Protein AF-A0AAN6ZQD9-F1 (afdb_monomer_lite)

InterPro domains:
  IPR002575 Aminoglycoside phosphotransferase [PF01636] (130-207)
  IPR011009 Protein kinase-like domain superfamily [SSF56112] (113-208)

Secondary structure (DSSP, 8-state):
--TT---GGGS-TT-TTTT-GGG------TTS----TTS--SSTT-STTTEEEPPPTT--EEEEETTEEEEE-TTS---SS------HHHHHHHHHHHHHHHHHH-SSSPPPPP----HHHHHHHHHHHHHHHHTPPPSS---S-EESS--TTTTTSSSS-HHHHHHHS-S----S--EEE-S---GGGEEEETTEEEEE--GGG-EEE-HHHHHHHIIIIIS--HHHHGGGT--HHHHHHHTTTTTTTTT-----

Organism: NCBI:txid1934379

pLDDT: mean 76.34, std 12.7, range [41.97, 95.69]

Foldseek 3Di:
DPLQQQDLVPDDPPDPCNPPLVSPRHDADPPFDDDPLWDDPPCVPDDPVQFSDDDDQLFFTWGDRRPDIDTHCVPPPPDDDDRPNPPCLVVVVVLVVVLVVCPVPPDPDDGDDDSDDDPPLVLVQLLVVQLVQQVAADPPPDQFKAAPDHDPCPCPPPPDDVVLCCLRPPPPRGDPRWGWGLLQSDPNQFTDDPSHRPDGDDSPRIITGGLVSSLVCCLPPNADDPVNCVVVPDDPVVVCVRCVNSCSSVVDRDDD

Sequence (256 aa):
MNPYVANPDNIPATDRYADVPFYGRYFPRKDDFRVDPQHASVVAPCNGSVRIYPADEGGRDVFALGSVIVKSSHLHSPGNGQHTEIDYPYADANELRAVDIAKGVLKDVRVPEMFFAGKEAFKQQAREILRQLHAVKPTDGRLVRSHIVPDPNILSNGRIHPLEGDILFPNTNNDPDMGFMHNDFTESNCIVDNDRIVGLIDWEMASFFGWKTAGEVHRRIRTPQREHLVNANLSEERLQEIMFWNDLYDDGIPEF

Structure (mmCIF, N/CA/C/O backbone):
data_AF-A0AAN6ZQD9-F1
#
_entry.id   AF-A0AAN6ZQD9-F1
#
loop_
_atom_site.group_PDB
_atom_site.id
_atom_site.type_symbol
_atom_site.label_atom_id
_atom_site.label_alt_id
_atom_site.label_comp_id
_atom_site.label_asym_id
_atom_site.label_entity_id
_atom_site.label_seq_id
_atom_site.pdbx_PDB_ins_code
_atom_site.Cartn_x
_atom_site.Cartn_y
_atom_site.Cartn_z
_atom_site.occupancy
_atom_site.B_iso_or_equiv
_atom_site.auth_seq_id
_atom_site.auth_comp_id
_atom_site.auth_asym_id
_atom_site.auth_atom_id
_atom_site.pdbx_PDB_model_num
ATOM 1 N N . MET A 1 1 ? 31.808 -20.815 -32.174 1.00 63.78 1 MET A N 1
ATOM 2 C CA . MET A 1 1 ? 30.757 -20.989 -31.151 1.00 63.78 1 MET A CA 1
ATOM 3 C C . MET A 1 1 ? 29.613 -20.066 -31.510 1.00 63.78 1 MET A C 1
ATOM 5 O O . MET A 1 1 ? 29.895 -18.970 -31.978 1.00 63.78 1 MET A O 1
ATOM 9 N N . ASN A 1 2 ? 28.365 -20.506 -31.376 1.00 64.19 2 ASN A N 1
ATOM 10 C CA . ASN A 1 2 ? 27.230 -19.628 -31.636 1.00 64.19 2 ASN A CA 1
ATOM 11 C C . ASN A 1 2 ? 27.137 -18.601 -30.481 1.00 64.19 2 ASN A C 1
ATOM 13 O O . ASN A 1 2 ? 26.959 -19.025 -29.339 1.00 64.19 2 ASN A O 1
ATOM 17 N N . PRO A 1 3 ? 27.284 -17.286 -30.744 1.00 59.97 3 PRO A N 1
ATOM 18 C CA . PRO A 1 3 ? 27.274 -16.260 -29.696 1.00 59.97 3 PRO A CA 1
ATOM 19 C C . PRO A 1 3 ? 25.916 -16.133 -28.986 1.00 59.97 3 PRO A C 1
ATOM 21 O O . PRO A 1 3 ? 25.837 -15.495 -27.942 1.00 59.97 3 PRO A O 1
ATOM 24 N N . TYR A 1 4 ? 24.871 -16.767 -29.527 1.00 63.78 4 TYR A N 1
ATOM 25 C CA . TYR A 1 4 ? 23.507 -16.779 -29.001 1.00 63.78 4 TYR A CA 1
ATOM 26 C C . TYR A 1 4 ? 23.178 -18.033 -28.170 1.00 63.78 4 TYR A C 1
ATOM 28 O O . TYR A 1 4 ? 22.014 -18.269 -27.845 1.00 63.78 4 TYR A O 1
ATOM 36 N N . VAL A 1 5 ? 24.163 -18.880 -27.840 1.00 73.62 5 VAL A N 1
ATOM 37 C CA . VAL A 1 5 ? 23.941 -20.026 -26.940 1.00 73.62 5 VAL A CA 1
ATOM 38 C C . VAL A 1 5 ? 23.675 -19.504 -25.532 1.00 73.62 5 VAL A C 1
ATOM 40 O O . VAL A 1 5 ? 24.585 -19.034 -24.859 1.00 73.62 5 VAL A O 1
ATOM 43 N N . ALA A 1 6 ? 22.420 -19.595 -25.098 1.00 72.50 6 ALA A N 1
ATOM 44 C CA . ALA A 1 6 ? 21.990 -19.091 -23.798 1.00 72.50 6 ALA A CA 1
ATOM 45 C C . ALA A 1 6 ? 22.069 -20.136 -22.672 1.00 72.50 6 ALA A C 1
ATOM 47 O O . ALA A 1 6 ? 22.175 -19.754 -21.512 1.00 72.50 6 ALA A O 1
ATOM 48 N N . ASN A 1 7 ? 21.997 -21.441 -22.986 1.00 75.69 7 ASN A N 1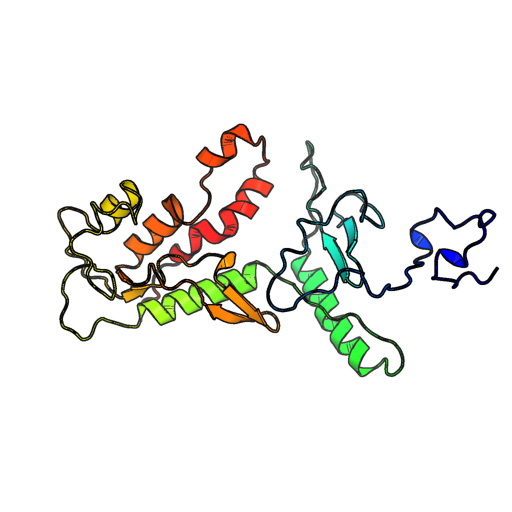
ATOM 49 C CA . ASN A 1 7 ? 22.075 -22.497 -21.970 1.00 75.69 7 ASN A CA 1
ATOM 50 C C . ASN A 1 7 ? 23.524 -22.619 -21.455 1.00 75.69 7 ASN A C 1
ATOM 52 O O . ASN A 1 7 ? 24.383 -22.990 -22.262 1.00 75.69 7 ASN A O 1
ATOM 56 N N . PRO A 1 8 ? 23.788 -22.374 -20.153 1.00 74.25 8 PRO A N 1
ATOM 57 C CA . PRO A 1 8 ? 25.130 -22.440 -19.574 1.00 74.25 8 PRO A CA 1
ATOM 58 C C . PRO A 1 8 ? 25.841 -23.774 -19.809 1.00 74.25 8 PRO A C 1
ATOM 60 O O . PRO A 1 8 ? 27.039 -23.783 -20.073 1.00 74.25 8 PRO A O 1
ATOM 63 N N . ASP A 1 9 ? 25.102 -24.888 -19.807 1.00 81.62 9 ASP A N 1
ATOM 64 C CA . ASP A 1 9 ? 25.667 -26.236 -19.976 1.00 81.62 9 ASP A CA 1
ATOM 65 C C . ASP A 1 9 ? 26.249 -26.456 -21.382 1.00 81.62 9 ASP A C 1
ATOM 67 O O . ASP A 1 9 ? 27.070 -27.344 -21.607 1.00 81.62 9 ASP A O 1
ATOM 71 N N . ASN A 1 10 ? 25.835 -25.620 -22.337 1.00 80.38 10 ASN A N 1
ATOM 72 C CA . ASN A 1 10 ? 26.294 -25.648 -23.720 1.00 80.38 10 ASN A CA 1
ATOM 73 C C . ASN A 1 10 ? 27.381 -24.597 -24.002 1.00 80.38 10 ASN A C 1
ATOM 75 O O . ASN A 1 10 ? 27.809 -24.476 -25.153 1.00 80.38 10 ASN A O 1
ATOM 79 N N . ILE A 1 11 ? 27.814 -23.826 -22.993 1.00 79.12 11 ILE A N 1
ATOM 80 C CA . ILE A 1 11 ? 28.889 -22.836 -23.111 1.00 79.12 11 ILE A CA 1
ATOM 81 C C . ILE A 1 11 ? 30.227 -23.526 -22.781 1.00 79.12 11 ILE A C 1
ATOM 83 O O . ILE A 1 11 ? 30.454 -23.933 -21.644 1.00 79.12 11 ILE A O 1
ATOM 87 N N . PRO A 1 12 ? 31.145 -23.680 -23.751 1.00 80.75 12 PRO A N 1
ATOM 88 C CA . PRO A 1 12 ? 32.474 -24.233 -23.518 1.00 80.75 12 PRO A CA 1
ATOM 89 C C . PRO A 1 12 ? 33.283 -23.377 -22.544 1.00 80.75 12 PRO A C 1
ATOM 91 O O . PRO A 1 12 ? 33.290 -22.153 -22.648 1.00 80.75 12 PRO A O 1
ATOM 94 N N . ALA A 1 13 ? 34.089 -24.025 -21.702 1.00 81.19 13 ALA A N 1
ATOM 95 C CA . ALA A 1 13 ? 35.007 -23.352 -20.775 1.00 81.19 13 ALA A CA 1
ATOM 96 C C . ALA A 1 13 ? 36.038 -22.428 -21.460 1.00 81.19 13 ALA A C 1
ATOM 98 O O . ALA A 1 13 ? 36.665 -21.604 -20.806 1.00 81.19 13 ALA A O 1
ATOM 99 N N . THR A 1 14 ? 36.232 -22.560 -22.775 1.00 85.75 14 THR A N 1
ATOM 100 C CA . THR A 1 14 ? 37.117 -21.702 -23.577 1.00 85.75 14 THR A CA 1
ATOM 101 C C . THR A 1 14 ? 36.414 -20.470 -24.158 1.00 85.75 14 THR A C 1
ATOM 103 O O . THR A 1 14 ? 37.005 -19.781 -24.992 1.00 85.75 14 THR A O 1
ATOM 106 N N . ASP A 1 15 ? 35.140 -20.228 -23.833 1.00 79.19 15 ASP A N 1
ATOM 107 C CA . ASP A 1 15 ? 34.435 -19.037 -24.304 1.00 79.19 15 ASP A CA 1
ATOM 108 C C . ASP A 1 15 ? 35.042 -17.772 -23.684 1.00 79.19 15 ASP A C 1
ATOM 110 O O . ASP A 1 15 ? 35.118 -17.628 -22.468 1.00 79.19 15 ASP A O 1
ATOM 114 N N . ARG A 1 16 ? 35.441 -16.838 -24.549 1.00 76.88 16 ARG A N 1
ATOM 115 C CA . ARG A 1 16 ? 36.016 -15.539 -24.175 1.00 76.88 16 ARG A CA 1
ATOM 116 C C . ARG A 1 16 ? 34.985 -14.552 -23.622 1.00 76.88 16 ARG A C 1
ATOM 118 O O . ARG A 1 16 ? 35.370 -13.464 -23.216 1.00 76.88 16 ARG A O 1
ATOM 125 N N . TYR A 1 17 ? 33.703 -14.895 -23.698 1.00 71.44 17 TYR A N 1
ATOM 126 C CA . TYR A 1 17 ? 32.580 -14.067 -23.269 1.00 71.44 17 TYR A CA 1
ATOM 127 C C . TYR A 1 17 ? 31.746 -14.735 -22.170 1.00 71.44 17 TYR A C 1
ATOM 129 O O . TYR A 1 17 ? 30.664 -14.242 -21.862 1.00 71.44 17 TYR A O 1
ATOM 137 N N . ALA A 1 18 ? 32.205 -15.860 -21.602 1.00 67.81 18 ALA A N 1
ATOM 138 C CA . ALA A 1 18 ? 31.484 -16.562 -20.534 1.00 67.81 18 ALA A CA 1
ATOM 139 C C . ALA A 1 18 ? 31.280 -15.694 -19.281 1.00 67.81 18 ALA A C 1
ATOM 141 O O . ALA A 1 18 ? 30.313 -15.888 -18.553 1.00 67.81 18 ALA A O 1
ATOM 142 N N . ASP A 1 19 ? 32.176 -14.739 -19.051 1.00 64.88 19 ASP A N 1
ATOM 143 C CA . ASP A 1 19 ? 32.221 -13.835 -17.906 1.00 64.88 19 ASP A CA 1
ATOM 144 C C . ASP A 1 19 ? 31.815 -12.392 -18.250 1.00 64.88 19 ASP A C 1
ATOM 146 O O . ASP A 1 19 ? 31.901 -11.517 -17.393 1.00 64.88 19 ASP A O 1
ATOM 150 N N . VAL A 1 20 ? 31.361 -12.122 -19.481 1.00 63.62 20 VAL A N 1
ATOM 151 C CA . VAL A 1 20 ? 30.995 -10.770 -19.933 1.00 63.62 20 VAL A CA 1
ATOM 152 C C . VAL A 1 20 ? 29.476 -10.574 -19.821 1.00 63.62 20 VAL A C 1
ATOM 154 O O . VAL A 1 20 ? 28.737 -11.087 -20.668 1.00 63.62 20 VAL A O 1
ATOM 157 N N . PRO A 1 21 ? 28.971 -9.780 -18.853 1.00 53.00 21 PRO A N 1
ATOM 158 C CA . PRO A 1 21 ? 27.529 -9.645 -18.612 1.00 53.00 21 PRO A CA 1
ATOM 159 C C . PRO A 1 21 ? 26.752 -9.074 -19.805 1.00 53.00 21 PRO A C 1
ATOM 161 O O . PRO A 1 21 ? 25.598 -9.430 -20.043 1.00 53.00 21 PRO A O 1
ATOM 164 N N . PHE A 1 22 ? 27.408 -8.238 -20.616 1.00 49.78 22 PHE A N 1
ATOM 165 C CA . PHE A 1 22 ? 26.829 -7.613 -21.809 1.00 49.78 22 PHE A CA 1
ATOM 166 C C . PHE A 1 22 ? 26.466 -8.597 -22.929 1.00 49.78 22 PHE A C 1
ATOM 168 O O . PHE A 1 22 ? 25.787 -8.207 -23.876 1.00 49.78 22 PHE A O 1
ATOM 175 N N . TYR A 1 23 ? 26.882 -9.866 -22.841 1.00 58.75 23 TYR A N 1
ATOM 176 C CA . TYR A 1 23 ? 26.502 -10.880 -23.827 1.00 58.75 23 TYR A CA 1
ATOM 177 C C . TYR A 1 23 ? 25.115 -11.500 -23.587 1.00 58.75 23 TYR A C 1
ATOM 179 O O . TYR A 1 23 ? 24.679 -12.301 -24.412 1.00 58.75 23 TYR A O 1
ATOM 187 N N . GLY A 1 24 ? 24.397 -11.109 -22.521 1.00 53.91 24 GLY A N 1
ATOM 188 C CA . GLY A 1 24 ? 22.940 -11.290 -22.408 1.00 53.91 24 GLY A CA 1
ATOM 189 C C . GLY A 1 24 ? 22.452 -12.740 -22.487 1.00 53.91 24 GLY A C 1
ATOM 190 O O . GLY A 1 24 ? 21.362 -13.010 -22.993 1.00 53.91 24 GLY A O 1
ATOM 191 N N . ARG A 1 25 ? 23.269 -13.694 -22.035 1.00 67.56 25 ARG A N 1
ATOM 192 C CA . ARG A 1 25 ? 22.971 -15.125 -22.125 1.00 67.56 25 ARG A CA 1
ATOM 193 C C . ARG A 1 25 ? 22.190 -15.560 -20.899 1.00 67.56 25 ARG A C 1
ATOM 195 O O . ARG A 1 25 ? 22.766 -15.865 -19.862 1.00 67.56 25 ARG A O 1
ATOM 202 N N . TYR A 1 26 ? 20.874 -15.591 -21.034 1.00 67.44 26 TYR A N 1
ATOM 203 C CA . TYR A 1 26 ? 19.997 -16.134 -20.011 1.00 67.44 26 TYR A CA 1
ATOM 204 C C . TYR A 1 26 ? 19.089 -17.198 -20.624 1.00 67.44 26 TYR A C 1
ATOM 206 O O . TYR A 1 26 ? 18.387 -16.951 -21.606 1.00 67.44 26 TYR A O 1
ATOM 214 N N . PHE A 1 27 ? 19.139 -18.401 -20.057 1.00 71.12 27 PHE A N 1
ATOM 215 C CA . PHE A 1 27 ? 18.263 -19.505 -20.422 1.00 71.12 27 PHE A CA 1
ATOM 216 C C . PHE A 1 27 ? 17.339 -19.813 -19.244 1.00 71.12 27 PHE A C 1
ATOM 218 O O . PHE A 1 27 ? 17.822 -20.344 -18.243 1.00 71.12 27 PHE A O 1
ATOM 225 N N . PRO A 1 28 ? 16.036 -19.499 -19.355 1.00 65.44 28 PRO A N 1
ATOM 226 C CA . PRO A 1 28 ? 15.086 -19.745 -18.283 1.00 65.44 28 PRO A CA 1
ATOM 227 C C . PRO A 1 28 ? 15.024 -21.224 -17.897 1.00 65.44 28 PRO A C 1
ATOM 229 O O . PRO A 1 28 ? 14.849 -22.096 -18.754 1.00 65.44 28 PRO A O 1
ATOM 232 N N . ARG A 1 29 ? 15.122 -21.503 -16.601 1.00 74.12 29 ARG A N 1
ATOM 233 C CA . ARG A 1 29 ? 14.956 -22.827 -16.001 1.00 74.12 29 ARG A CA 1
ATOM 234 C C . ARG A 1 29 ? 13.563 -22.978 -15.397 1.00 74.12 29 ARG A C 1
ATOM 236 O O . ARG A 1 29 ? 12.796 -22.028 -15.251 1.00 74.12 29 ARG A O 1
ATOM 243 N N . LYS A 1 30 ? 13.174 -24.219 -15.106 1.00 75.12 30 LYS A N 1
ATOM 244 C CA . LYS A 1 30 ? 11.821 -24.528 -14.611 1.00 75.12 30 LYS A CA 1
ATOM 245 C C . LYS A 1 30 ? 11.617 -24.069 -13.162 1.00 75.12 30 LYS A C 1
ATOM 247 O O . LYS A 1 30 ? 10.498 -23.724 -12.797 1.00 75.12 30 LYS A O 1
ATOM 252 N N . ASP A 1 31 ? 12.690 -24.101 -12.389 1.00 78.12 31 ASP A N 1
ATOM 253 C CA . ASP A 1 31 ? 12.838 -23.725 -10.984 1.00 78.12 31 ASP A CA 1
ATOM 254 C C . ASP A 1 31 ? 13.242 -22.259 -10.784 1.00 78.12 31 ASP A C 1
ATOM 256 O O . ASP A 1 31 ? 13.364 -21.808 -9.647 1.00 78.12 31 ASP A O 1
ATOM 260 N N . ASP A 1 32 ? 13.413 -21.507 -11.873 1.00 68.94 32 ASP A N 1
ATOM 261 C CA . ASP A 1 32 ? 13.663 -20.075 -11.796 1.00 68.94 32 ASP A CA 1
ATOM 262 C C . ASP A 1 32 ? 12.499 -19.348 -11.124 1.00 68.94 32 ASP A C 1
ATOM 264 O O . ASP A 1 32 ? 11.330 -19.721 -11.280 1.00 68.94 32 ASP A O 1
ATOM 268 N N . PHE A 1 33 ? 12.830 -18.263 -10.418 1.00 67.75 33 PHE A N 1
ATOM 269 C CA . PHE A 1 33 ? 11.836 -17.371 -9.840 1.00 67.75 33 PHE A CA 1
ATOM 270 C C . PHE A 1 33 ? 10.823 -16.945 -10.910 1.00 67.75 33 PHE A C 1
ATOM 272 O O . PHE A 1 33 ? 11.162 -16.471 -12.005 1.00 67.75 33 PHE A O 1
ATOM 279 N N . ARG A 1 34 ? 9.556 -17.144 -10.566 1.00 65.06 34 ARG A N 1
ATOM 280 C CA . ARG A 1 34 ? 8.406 -16.647 -11.304 1.00 65.06 34 ARG A CA 1
ATOM 281 C C . ARG A 1 34 ? 7.732 -15.647 -10.395 1.00 65.06 34 ARG A C 1
ATOM 283 O O . ARG A 1 34 ? 7.480 -15.972 -9.237 1.00 65.06 34 ARG A O 1
ATOM 290 N N . VAL A 1 35 ? 7.461 -14.458 -10.922 1.00 59.19 35 VAL A N 1
ATOM 291 C CA . VAL A 1 35 ? 6.600 -13.512 -10.216 1.00 59.19 35 VAL A CA 1
ATOM 292 C C . VAL A 1 35 ? 5.271 -14.214 -9.994 1.00 59.19 35 VAL A C 1
ATOM 294 O O . VAL A 1 35 ? 4.613 -14.618 -10.952 1.00 59.19 35 VAL A O 1
ATOM 297 N N . ASP A 1 36 ? 4.931 -14.408 -8.725 1.00 59.31 36 ASP A N 1
ATOM 298 C CA . ASP A 1 36 ? 3.550 -14.593 -8.327 1.00 59.31 36 ASP A CA 1
ATOM 299 C C . ASP A 1 36 ? 2.908 -13.205 -8.413 1.00 59.31 36 ASP A C 1
ATOM 301 O O . ASP A 1 36 ? 3.295 -12.328 -7.633 1.00 59.31 36 ASP A O 1
ATOM 305 N N . PRO A 1 37 ? 1.976 -12.970 -9.355 1.00 48.78 37 PRO A N 1
ATOM 306 C CA . PRO A 1 37 ? 1.320 -11.675 -9.502 1.00 48.78 37 PRO A CA 1
ATOM 307 C C . PRO A 1 37 ? 0.614 -11.219 -8.221 1.00 48.78 37 PRO A C 1
ATOM 309 O O . PRO A 1 37 ? 0.273 -10.049 -8.107 1.00 48.78 37 PRO A O 1
ATOM 312 N N . GLN A 1 38 ? 0.383 -12.127 -7.267 1.00 41.97 38 GLN A N 1
ATOM 313 C CA . GLN A 1 38 ? -0.361 -11.835 -6.055 1.00 41.97 38 GLN A CA 1
ATOM 314 C C . GLN A 1 38 ? 0.524 -11.363 -4.888 1.00 41.97 38 GLN A C 1
ATOM 316 O O . GLN A 1 38 ? 0.027 -10.583 -4.084 1.00 41.97 38 GLN A O 1
ATOM 321 N N . HIS A 1 39 ? 1.797 -11.782 -4.754 1.00 47.41 39 HIS A N 1
ATOM 322 C CA . HIS A 1 39 ? 2.558 -11.552 -3.504 1.00 47.41 39 HIS A CA 1
ATOM 323 C C . HIS A 1 39 ? 4.099 -11.644 -3.624 1.00 47.41 39 HIS A C 1
ATOM 325 O O . HIS A 1 39 ? 4.695 -12.635 -3.197 1.00 47.41 39 HIS A O 1
ATOM 331 N N . ALA A 1 40 ? 4.805 -10.606 -4.094 1.00 48.03 40 ALA A N 1
ATOM 332 C CA . ALA A 1 40 ? 6.267 -10.574 -3.930 1.00 48.03 40 ALA A CA 1
ATOM 333 C C . ALA A 1 40 ? 6.875 -9.166 -3.819 1.00 48.03 40 ALA A C 1
ATOM 335 O O . ALA A 1 40 ? 6.785 -8.358 -4.740 1.00 48.03 40 ALA A O 1
ATOM 336 N N . SER A 1 41 ? 7.628 -8.923 -2.738 1.00 58.06 41 SER A N 1
ATOM 337 C CA . SER A 1 41 ? 8.675 -7.895 -2.733 1.00 58.06 41 SER A CA 1
ATOM 338 C C . SER A 1 41 ? 9.843 -8.392 -3.587 1.00 58.06 41 SER A C 1
ATOM 340 O O . SER A 1 41 ? 10.664 -9.197 -3.146 1.00 58.06 41 SER A O 1
ATOM 342 N N . VAL A 1 42 ? 9.901 -7.938 -4.840 1.00 67.44 42 VAL A N 1
ATOM 343 C CA . VAL A 1 42 ? 10.931 -8.347 -5.815 1.00 67.44 42 VAL A CA 1
ATOM 344 C C . VAL A 1 42 ? 12.309 -7.738 -5.535 1.00 67.44 42 VAL A C 1
ATOM 346 O O . VAL A 1 42 ? 13.307 -8.200 -6.076 1.00 67.44 42 VAL A O 1
ATOM 349 N N . VAL A 1 43 ? 12.393 -6.726 -4.667 1.00 70.25 43 VAL A N 1
ATOM 350 C CA . VAL A 1 43 ? 13.655 -6.041 -4.344 1.00 70.25 43 VAL A CA 1
ATOM 351 C C . VAL A 1 43 ? 14.461 -6.799 -3.287 1.00 70.25 43 VAL A C 1
ATOM 353 O O . VAL A 1 43 ? 15.676 -6.870 -3.395 1.00 70.25 43 VAL A O 1
ATOM 356 N N . ALA A 1 44 ? 13.817 -7.436 -2.304 1.00 73.50 44 ALA A N 1
ATOM 357 C CA . ALA A 1 44 ? 14.511 -8.164 -1.234 1.00 73.50 44 ALA A CA 1
ATOM 358 C C . ALA A 1 44 ? 15.504 -9.253 -1.718 1.00 73.50 44 ALA A C 1
ATOM 360 O O . ALA A 1 44 ? 16.600 -9.342 -1.163 1.00 73.50 44 ALA A O 1
ATOM 361 N N . PRO A 1 45 ? 15.189 -10.074 -2.741 1.00 76.81 45 PRO A N 1
ATOM 362 C CA . PRO A 1 45 ? 16.153 -11.034 -3.280 1.00 76.81 45 PRO A CA 1
ATOM 363 C C . PRO A 1 45 ? 17.203 -10.406 -4.215 1.00 76.81 45 PRO A C 1
ATOM 365 O O . PRO A 1 45 ? 18.170 -11.089 -4.556 1.00 76.81 45 PRO A O 1
ATOM 368 N N . CYS A 1 46 ? 17.064 -9.138 -4.623 1.00 78.62 46 CYS A N 1
ATOM 369 C CA . CYS A 1 46 ? 18.054 -8.451 -5.452 1.00 78.62 46 CYS A CA 1
ATOM 370 C C . CYS A 1 46 ? 19.306 -8.126 -4.624 1.00 78.62 46 CYS A C 1
ATOM 372 O O . CYS A 1 46 ? 19.326 -7.236 -3.785 1.00 78.62 46 CYS A O 1
ATOM 374 N N . ASN A 1 47 ? 20.383 -8.869 -4.848 1.00 84.31 47 ASN A N 1
ATOM 375 C CA . ASN A 1 47 ? 21.675 -8.641 -4.210 1.00 84.31 47 ASN A CA 1
ATOM 376 C C . ASN A 1 47 ? 22.805 -8.849 -5.230 1.00 84.31 47 ASN A C 1
ATOM 378 O O . ASN A 1 47 ? 22.558 -9.155 -6.398 1.00 84.31 47 ASN A O 1
ATOM 382 N N . GLY A 1 48 ? 24.061 -8.713 -4.796 1.00 81.25 48 GLY A N 1
ATOM 383 C CA . GLY A 1 48 ? 25.220 -8.840 -5.684 1.00 81.25 48 GLY A CA 1
ATOM 384 C C . GLY A 1 48 ? 25.312 -10.166 -6.456 1.00 81.25 48 GLY A C 1
ATOM 385 O O . GLY A 1 48 ? 25.887 -10.174 -7.536 1.00 81.25 48 GLY A O 1
ATOM 386 N N . SER A 1 49 ? 24.729 -11.262 -5.952 1.00 80.06 49 SER A N 1
ATOM 387 C CA . SER A 1 49 ? 24.765 -12.582 -6.610 1.00 80.06 49 SER A CA 1
ATOM 388 C C . SER A 1 49 ? 23.795 -12.730 -7.787 1.00 80.06 49 SER A C 1
ATOM 390 O O . SER A 1 49 ? 24.010 -13.579 -8.647 1.00 80.06 49 SER A O 1
ATOM 392 N N . VAL A 1 50 ? 22.751 -11.899 -7.843 1.00 78.19 50 VAL A N 1
ATOM 393 C CA . VAL A 1 50 ? 21.733 -11.889 -8.912 1.00 78.19 50 VAL A CA 1
ATOM 394 C C . VAL A 1 50 ? 21.794 -10.614 -9.758 1.00 78.19 50 VAL A C 1
ATOM 396 O O . VAL A 1 50 ? 20.955 -10.384 -10.629 1.00 78.19 50 VAL A O 1
ATOM 399 N N . ARG A 1 51 ? 22.789 -9.758 -9.503 1.00 82.62 51 ARG A N 1
ATOM 400 C CA . ARG A 1 51 ? 23.033 -8.531 -10.257 1.00 82.62 51 ARG A CA 1
ATOM 401 C C . ARG A 1 51 ? 23.725 -8.868 -11.574 1.00 82.62 51 ARG A C 1
ATOM 403 O O . ARG A 1 51 ? 24.830 -9.399 -11.573 1.00 82.62 51 ARG A O 1
ATOM 410 N N . ILE A 1 52 ? 23.083 -8.525 -12.686 1.00 76.69 52 ILE A N 1
ATOM 411 C CA . ILE A 1 52 ? 23.635 -8.689 -14.035 1.00 76.69 52 ILE A CA 1
ATOM 412 C C . ILE A 1 52 ? 24.761 -7.679 -14.238 1.00 76.69 52 ILE A C 1
ATOM 414 O O . ILE A 1 52 ? 25.870 -8.047 -14.610 1.00 76.69 52 ILE A O 1
ATOM 418 N N . TYR A 1 53 ? 24.487 -6.404 -13.967 1.00 77.69 53 TYR A N 1
ATOM 419 C CA . TYR A 1 53 ? 25.501 -5.360 -14.002 1.00 77.69 53 TYR A CA 1
ATOM 420 C C . TYR A 1 53 ? 25.147 -4.215 -13.049 1.00 77.69 53 TYR A C 1
ATOM 422 O O . TYR A 1 53 ? 23.962 -3.923 -12.842 1.00 77.69 53 TYR A O 1
ATOM 430 N N . PRO A 1 54 ? 26.167 -3.585 -12.441 1.00 79.12 54 PRO A N 1
ATOM 431 C CA . PRO A 1 54 ? 25.978 -2.350 -11.708 1.00 79.12 54 PRO A CA 1
ATOM 432 C C . PRO A 1 54 ? 25.728 -1.195 -12.680 1.00 79.12 54 PRO A C 1
ATOM 434 O O . PRO A 1 54 ? 26.265 -1.182 -13.789 1.00 79.12 54 PRO A O 1
ATOM 437 N N . ALA A 1 55 ? 24.925 -0.230 -12.265 1.00 75.81 55 ALA A N 1
ATOM 438 C CA . ALA A 1 55 ? 24.776 1.027 -12.975 1.00 75.81 55 ALA A CA 1
ATOM 439 C C . ALA A 1 55 ? 25.935 1.991 -12.687 1.00 75.81 55 ALA A C 1
ATOM 441 O O . ALA A 1 55 ? 26.532 1.963 -11.610 1.00 75.81 55 ALA A O 1
ATOM 442 N N . ASP A 1 56 ? 26.192 2.873 -13.654 1.00 71.06 56 ASP A N 1
ATOM 443 C CA . ASP A 1 56 ? 26.991 4.077 -13.444 1.00 71.06 56 ASP A CA 1
ATOM 444 C C . ASP A 1 56 ? 26.252 5.063 -12.521 1.00 71.06 56 ASP A C 1
ATOM 446 O O . ASP A 1 56 ? 25.084 4.874 -12.166 1.00 71.06 56 ASP A O 1
ATOM 450 N N . GLU A 1 57 ? 26.935 6.136 -12.135 1.00 65.38 57 GLU A N 1
ATOM 451 C CA . GLU A 1 57 ? 26.409 7.165 -11.241 1.00 65.38 57 GLU A CA 1
ATOM 452 C C . GLU A 1 57 ? 25.036 7.711 -11.695 1.00 65.38 57 GLU A C 1
ATOM 454 O O . GLU A 1 57 ? 24.865 8.125 -12.842 1.00 65.38 57 GLU A O 1
ATOM 459 N N . GLY A 1 58 ? 24.043 7.685 -10.795 1.00 63.72 58 GLY A N 1
ATOM 460 C CA . GLY A 1 58 ? 22.657 8.098 -11.072 1.00 63.72 58 GLY A CA 1
ATOM 461 C C . GLY A 1 58 ? 21.799 7.055 -11.809 1.00 63.72 58 GLY A C 1
ATOM 462 O O . GLY A 1 58 ? 20.604 7.280 -12.018 1.00 63.72 58 GLY A O 1
ATOM 463 N N . GLY A 1 59 ? 22.378 5.916 -12.204 1.00 68.25 59 GLY A N 1
ATOM 464 C CA . GLY A 1 59 ? 21.710 4.798 -12.875 1.00 68.25 59 GLY A CA 1
ATOM 465 C C . GLY A 1 59 ? 20.959 3.836 -11.934 1.00 68.25 59 GLY A C 1
ATOM 466 O O . GLY A 1 59 ? 20.989 3.974 -10.716 1.00 68.25 59 GLY A O 1
ATOM 467 N N . ARG A 1 60 ? 20.307 2.807 -12.497 1.00 78.44 60 ARG A N 1
ATOM 468 C CA . ARG A 1 60 ? 19.699 1.689 -11.743 1.00 78.44 60 ARG A CA 1
ATOM 469 C C . ARG A 1 60 ? 20.451 0.390 -12.020 1.00 78.44 60 ARG A C 1
ATOM 471 O O . ARG A 1 60 ? 20.599 0.024 -13.188 1.00 78.44 60 ARG A O 1
ATOM 478 N N . ASP A 1 61 ? 20.879 -0.312 -10.970 1.00 80.50 61 ASP A N 1
ATOM 479 C CA . ASP A 1 61 ? 21.433 -1.663 -11.108 1.00 80.50 61 ASP A CA 1
ATOM 480 C C . ASP A 1 61 ? 20.396 -2.570 -11.772 1.00 80.50 61 ASP A C 1
ATOM 482 O O . ASP A 1 61 ? 19.189 -2.417 -11.560 1.00 80.50 61 ASP A O 1
ATOM 486 N N . VAL A 1 62 ? 20.867 -3.532 -12.564 1.00 80.50 62 VAL A N 1
ATOM 487 C CA . VAL A 1 62 ? 19.993 -4.492 -13.239 1.00 80.50 62 VAL A CA 1
ATOM 488 C C . VAL A 1 62 ? 20.212 -5.877 -12.660 1.00 80.50 62 VAL A C 1
ATOM 490 O O . VAL A 1 62 ? 21.329 -6.394 -12.656 1.00 80.50 62 VAL A O 1
ATOM 493 N N . PHE A 1 63 ? 19.130 -6.485 -12.191 1.00 82.44 63 PHE A N 1
ATOM 494 C CA . PHE A 1 63 ? 19.101 -7.794 -11.552 1.00 82.44 63 PHE A CA 1
ATOM 495 C C . PHE A 1 63 ? 18.273 -8.773 -12.381 1.00 82.44 63 PHE A C 1
ATOM 497 O O . PHE A 1 63 ? 17.269 -8.388 -12.980 1.00 82.44 63 PHE A O 1
ATOM 504 N N . ALA A 1 64 ? 18.684 -10.040 -12.385 1.00 79.75 64 ALA A N 1
ATOM 505 C CA . ALA A 1 64 ? 17.920 -11.151 -12.938 1.00 79.75 64 ALA A CA 1
ATOM 506 C C . ALA A 1 64 ? 17.446 -12.055 -11.798 1.00 79.75 64 ALA A C 1
ATOM 508 O O . ALA A 1 64 ? 18.242 -12.747 -11.165 1.00 79.75 64 ALA A O 1
ATOM 509 N N . LEU A 1 65 ? 16.139 -12.076 -11.561 1.00 73.88 65 LEU A N 1
ATOM 510 C CA . LEU A 1 65 ? 15.489 -12.991 -10.631 1.00 73.88 65 LEU A CA 1
ATOM 511 C C . LEU A 1 65 ? 14.689 -14.000 -11.432 1.00 73.88 65 LEU A C 1
ATOM 513 O O . LEU A 1 65 ? 13.529 -13.766 -11.774 1.00 73.88 65 LEU A O 1
ATOM 517 N N . GLY A 1 66 ? 15.331 -15.115 -11.771 1.00 75.25 66 GLY A N 1
ATOM 518 C CA . GLY A 1 66 ? 14.741 -16.055 -12.710 1.00 75.25 66 GLY A CA 1
ATOM 519 C C . GLY A 1 66 ? 14.325 -15.331 -13.990 1.00 75.25 66 GLY A C 1
ATOM 520 O O . GLY A 1 66 ? 15.134 -14.645 -14.611 1.00 75.25 66 GLY A O 1
ATOM 521 N N . SER A 1 67 ? 13.045 -15.437 -14.351 1.00 67.88 67 SER A N 1
ATOM 522 C CA . SER A 1 67 ? 12.504 -14.847 -15.586 1.00 67.88 67 SER A CA 1
ATOM 523 C C . SER A 1 67 ? 12.268 -13.331 -15.544 1.00 67.88 67 SER A C 1
ATOM 525 O O . SER A 1 67 ? 11.799 -12.762 -16.531 1.00 67.88 67 SER A O 1
ATOM 527 N N . VAL A 1 68 ? 12.569 -12.675 -14.421 1.00 71.62 68 VAL A N 1
ATOM 528 C CA . VAL A 1 68 ? 12.215 -11.275 -14.168 1.00 71.62 68 VAL A CA 1
ATOM 529 C C . VAL A 1 68 ? 13.458 -10.407 -14.109 1.00 71.62 68 VAL A C 1
ATOM 531 O O . VAL A 1 68 ? 14.426 -10.721 -13.418 1.00 71.62 68 VAL A O 1
ATOM 534 N N . ILE A 1 69 ? 13.402 -9.286 -14.825 1.00 75.38 69 ILE A N 1
ATOM 535 C CA . ILE A 1 69 ? 14.423 -8.246 -14.773 1.00 75.38 69 ILE A CA 1
ATOM 536 C C . ILE A 1 69 ? 13.945 -7.152 -13.828 1.00 75.38 69 ILE A C 1
ATOM 538 O O . ILE A 1 69 ? 12.886 -6.566 -14.041 1.00 75.38 69 ILE A O 1
ATOM 542 N N . VAL A 1 70 ? 14.742 -6.862 -12.804 1.00 77.69 70 VAL A N 1
ATOM 543 C CA . VAL A 1 70 ? 14.497 -5.753 -11.879 1.00 77.69 70 VAL A CA 1
ATOM 544 C C . VAL A 1 70 ? 15.551 -4.687 -12.138 1.00 77.69 70 VAL A C 1
ATOM 546 O O . VAL A 1 70 ? 16.744 -4.978 -12.097 1.00 77.69 70 VAL A O 1
ATOM 549 N N . LYS A 1 71 ? 15.124 -3.451 -12.409 1.00 80.50 71 LYS A N 1
ATOM 550 C CA . LYS A 1 71 ? 16.008 -2.279 -12.448 1.00 80.50 71 LYS A CA 1
ATOM 551 C C . LYS A 1 71 ? 15.795 -1.491 -11.161 1.00 80.50 71 LYS A C 1
ATOM 553 O O . LYS A 1 71 ? 14.691 -1.008 -10.928 1.00 80.50 71 LYS A O 1
ATOM 558 N N . SER A 1 72 ? 16.809 -1.375 -10.311 1.00 77.25 72 SER A N 1
ATOM 559 C CA . SER A 1 72 ? 16.668 -0.685 -9.026 1.00 77.25 72 SER A CA 1
ATOM 560 C C . SER A 1 72 ? 17.989 -0.100 -8.529 1.00 77.25 72 SER A C 1
ATOM 562 O O . SER A 1 72 ? 19.040 -0.700 -8.707 1.00 77.25 72 SER A O 1
ATOM 564 N N . SER A 1 73 ? 17.933 1.056 -7.873 1.00 76.38 73 SER A N 1
ATOM 565 C CA . SER A 1 73 ? 19.067 1.738 -7.230 1.00 76.38 73 SER A CA 1
ATOM 566 C C . SER A 1 73 ? 19.273 1.321 -5.762 1.00 76.38 73 SER A C 1
ATOM 568 O O . SER A 1 73 ? 20.165 1.834 -5.102 1.00 76.38 73 SER A O 1
ATOM 570 N N . HIS A 1 74 ? 18.506 0.363 -5.225 1.00 76.50 74 HIS A N 1
ATOM 571 C CA . HIS A 1 74 ? 18.490 0.052 -3.782 1.00 76.50 74 HIS A CA 1
ATOM 572 C C . HIS A 1 74 ? 19.825 -0.429 -3.171 1.00 76.50 74 HIS A C 1
ATOM 574 O O . HIS A 1 74 ? 19.958 -0.416 -1.949 1.00 76.50 74 HIS A O 1
ATOM 580 N N . LEU A 1 75 ? 20.794 -0.882 -3.980 1.00 76.94 75 LEU A N 1
ATOM 581 C CA . LEU A 1 75 ? 22.145 -1.242 -3.514 1.00 76.94 75 LEU A CA 1
ATOM 582 C C . LEU A 1 75 ? 23.144 -0.080 -3.581 1.00 76.94 75 LEU A C 1
ATOM 584 O O . LEU A 1 75 ? 24.292 -0.240 -3.161 1.00 76.94 75 LEU A O 1
ATOM 588 N N . HIS A 1 76 ? 22.755 1.062 -4.147 1.00 77.38 76 HIS A N 1
ATOM 589 C CA . HIS A 1 76 ? 23.624 2.226 -4.242 1.00 77.38 76 HIS A CA 1
ATOM 590 C C . HIS A 1 76 ? 23.704 2.890 -2.874 1.00 77.38 76 HIS A C 1
ATOM 592 O O . HIS A 1 76 ? 22.695 3.278 -2.286 1.00 77.38 76 HIS A O 1
ATOM 598 N N . SER A 1 77 ? 24.923 2.997 -2.347 1.00 60.97 77 SER A N 1
ATOM 599 C CA . SER A 1 77 ? 25.163 3.757 -1.128 1.00 60.97 77 SER A CA 1
ATOM 600 C C . SER A 1 77 ? 24.861 5.232 -1.402 1.00 60.97 77 SER A C 1
ATOM 602 O O . SER A 1 77 ? 25.386 5.775 -2.375 1.00 60.97 77 SER A O 1
ATOM 604 N N . PRO A 1 78 ? 24.117 5.920 -0.529 1.00 53.34 78 PRO A N 1
ATOM 605 C CA . PRO A 1 78 ? 24.020 7.376 -0.538 1.00 53.34 78 PRO A CA 1
ATOM 606 C C . PRO A 1 78 ? 25.360 7.951 -0.045 1.00 53.34 78 PRO A C 1
ATOM 608 O O . PRO A 1 78 ? 25.524 8.344 1.107 1.00 53.34 78 PRO A O 1
ATOM 611 N N . GLY A 1 79 ? 26.394 7.870 -0.881 1.00 46.38 79 GLY A N 1
ATOM 612 C CA . GLY A 1 79 ? 27.750 8.289 -0.559 1.00 46.38 79 GLY A CA 1
ATOM 613 C C . GLY A 1 79 ? 27.936 9.787 -0.773 1.00 46.38 79 GLY A C 1
ATOM 614 O O . GLY A 1 79 ? 27.811 10.272 -1.886 1.00 46.38 79 GLY A O 1
ATOM 615 N N . ASN A 1 80 ? 28.246 10.502 0.310 1.00 42.97 80 ASN A N 1
ATOM 616 C CA . ASN A 1 80 ? 28.943 11.793 0.393 1.00 42.97 80 ASN A CA 1
ATOM 617 C C . ASN A 1 80 ? 29.146 12.578 -0.924 1.00 42.97 80 ASN A C 1
ATOM 619 O O . ASN A 1 80 ? 30.255 12.633 -1.452 1.00 42.97 80 ASN A O 1
ATOM 623 N N . GLY A 1 81 ? 28.107 13.294 -1.355 1.00 46.78 81 GLY A N 1
ATOM 624 C CA . GLY A 1 81 ? 28.212 14.371 -2.339 1.00 46.78 81 GLY A CA 1
ATOM 625 C C . GLY A 1 81 ? 27.665 14.022 -3.721 1.00 46.78 81 GLY A C 1
ATOM 626 O O . GLY A 1 81 ? 28.286 13.304 -4.486 1.00 46.78 81 GLY A O 1
ATOM 627 N N . GLN A 1 82 ? 26.546 14.666 -4.063 1.00 44.12 82 GLN A N 1
ATOM 628 C CA . GLN A 1 82 ? 26.103 14.919 -5.439 1.00 44.12 82 GLN A CA 1
ATOM 629 C C . GLN A 1 82 ? 25.677 13.729 -6.316 1.00 44.12 82 GLN A C 1
ATOM 631 O O . GLN A 1 82 ? 25.653 13.864 -7.535 1.00 44.12 82 GLN A O 1
ATOM 636 N N . HIS A 1 83 ? 25.187 12.627 -5.753 1.00 44.50 83 HIS A N 1
ATOM 637 C CA . HIS A 1 83 ? 24.377 11.713 -6.560 1.00 44.50 83 HIS A CA 1
ATOM 638 C C . HIS A 1 83 ? 23.010 12.356 -6.833 1.00 44.50 83 HIS A C 1
ATOM 640 O O . HIS A 1 83 ? 22.125 12.374 -5.982 1.00 44.50 83 HIS A O 1
ATOM 646 N N . THR A 1 84 ? 22.851 12.939 -8.021 1.00 49.94 84 THR A N 1
ATOM 647 C CA . THR A 1 84 ? 21.523 13.257 -8.554 1.00 49.94 84 THR A CA 1
ATOM 648 C C . THR A 1 84 ? 20.913 11.934 -8.992 1.00 49.94 84 THR A C 1
ATOM 650 O O . THR A 1 84 ? 21.244 11.417 -10.055 1.00 49.94 84 THR A O 1
ATOM 653 N N . GLU A 1 85 ? 20.081 11.326 -8.144 1.00 48.50 85 GLU A N 1
ATOM 654 C CA . GLU A 1 85 ? 19.196 10.267 -8.622 1.00 48.50 85 GLU A CA 1
ATOM 655 C C . GLU A 1 85 ? 18.410 10.862 -9.795 1.00 48.50 85 GLU A C 1
ATOM 657 O O . GLU A 1 85 ? 17.768 11.908 -9.667 1.00 48.50 85 GLU A O 1
ATOM 662 N N . ILE A 1 86 ? 18.593 10.286 -10.984 1.00 56.91 86 ILE A N 1
ATOM 663 C CA . ILE A 1 86 ? 17.942 10.776 -12.196 1.00 56.91 86 ILE A CA 1
ATOM 664 C C . ILE A 1 86 ? 16.428 10.687 -11.967 1.00 56.91 86 ILE A C 1
ATOM 666 O O . ILE A 1 86 ? 15.942 9.698 -11.425 1.00 56.91 86 ILE A O 1
ATOM 670 N N . ASP A 1 87 ? 15.674 11.710 -12.373 1.00 56.16 87 ASP A N 1
ATOM 671 C CA . ASP A 1 87 ? 14.212 11.729 -12.257 1.00 56.16 87 ASP A CA 1
ATOM 672 C C . ASP A 1 87 ? 13.599 10.661 -13.190 1.00 56.16 87 ASP A C 1
ATOM 674 O O . ASP A 1 87 ? 13.318 10.892 -14.369 1.00 56.16 87 ASP A O 1
ATOM 678 N N . TYR A 1 88 ? 13.461 9.436 -12.674 1.00 61.06 88 TYR A N 1
ATOM 679 C CA . TYR A 1 88 ? 12.959 8.269 -13.401 1.00 61.06 88 TYR A CA 1
ATOM 680 C C . TYR A 1 88 ? 11.447 8.219 -13.689 1.00 61.06 88 TYR A C 1
ATOM 682 O O . TYR A 1 88 ? 11.107 7.507 -14.629 1.00 61.06 88 TYR A O 1
ATOM 690 N N . PRO A 1 89 ? 10.521 8.944 -13.026 1.00 61.56 89 PRO A N 1
ATOM 691 C CA . PRO A 1 89 ? 9.090 8.879 -13.337 1.00 61.56 89 PRO A CA 1
ATOM 692 C C . PRO A 1 89 ? 8.760 9.135 -14.812 1.00 61.56 89 PRO A C 1
ATOM 694 O O . PRO A 1 89 ? 7.954 8.412 -15.396 1.00 61.56 89 PRO A O 1
ATOM 697 N N . TYR A 1 90 ? 9.405 10.118 -15.452 1.00 60.34 90 TYR A N 1
ATOM 698 C CA . TYR A 1 90 ? 9.201 10.383 -16.881 1.00 60.34 90 TYR A CA 1
ATOM 699 C C . TYR A 1 90 ? 9.838 9.315 -17.773 1.00 60.34 90 TYR A C 1
ATOM 701 O O . TYR A 1 90 ? 9.260 8.952 -18.798 1.00 60.34 90 TYR A O 1
ATOM 709 N N . ALA A 1 91 ? 11.008 8.797 -17.392 1.00 64.31 91 ALA A N 1
ATOM 710 C CA . ALA A 1 91 ? 11.671 7.718 -18.118 1.00 64.31 91 ALA A CA 1
ATOM 711 C C . ALA A 1 91 ? 10.876 6.403 -18.027 1.00 64.31 91 ALA A C 1
ATOM 713 O O . ALA A 1 91 ? 10.707 5.731 -19.041 1.00 64.31 91 ALA A O 1
ATOM 714 N N . ASP A 1 92 ? 10.324 6.091 -16.855 1.00 67.25 92 ASP A N 1
ATOM 715 C CA . ASP A 1 92 ? 9.471 4.932 -16.596 1.00 67.25 92 ASP A CA 1
ATOM 716 C C . ASP A 1 92 ? 8.131 5.072 -17.332 1.00 67.25 92 ASP A C 1
ATOM 718 O O . ASP A 1 92 ? 7.708 4.151 -18.028 1.00 67.25 92 ASP A O 1
ATOM 722 N N . ALA A 1 93 ? 7.501 6.254 -17.291 1.00 64.75 93 ALA A N 1
ATOM 723 C CA . ALA A 1 93 ? 6.299 6.538 -18.076 1.00 64.75 93 ALA A CA 1
ATOM 724 C C . ALA A 1 93 ? 6.553 6.421 -19.589 1.00 64.75 93 ALA A C 1
ATOM 726 O O . ALA A 1 93 ? 5.712 5.902 -20.325 1.00 64.75 93 ALA A O 1
ATOM 727 N N . ASN A 1 94 ? 7.717 6.874 -20.064 1.00 74.88 94 ASN A N 1
ATOM 728 C CA . ASN A 1 94 ? 8.122 6.713 -21.455 1.00 74.88 94 ASN A CA 1
ATOM 729 C C . ASN A 1 94 ? 8.380 5.239 -21.811 1.00 74.88 94 ASN A C 1
ATOM 731 O O . ASN A 1 94 ? 7.950 4.803 -22.876 1.00 74.88 94 ASN A O 1
ATOM 735 N N . GLU A 1 95 ? 9.027 4.461 -20.936 1.00 76.88 95 GLU A N 1
ATOM 736 C CA . GLU A 1 95 ? 9.261 3.022 -21.131 1.00 76.88 95 GLU A CA 1
ATOM 737 C C . GLU A 1 95 ? 7.929 2.263 -21.233 1.00 76.88 95 GLU A C 1
ATOM 739 O O . GLU A 1 95 ? 7.741 1.522 -22.197 1.00 76.88 95 GLU A O 1
ATOM 744 N N . LEU A 1 96 ? 6.958 2.534 -20.349 1.00 71.44 96 LEU A N 1
ATOM 745 C CA . LEU A 1 96 ? 5.603 1.966 -20.426 1.00 71.44 96 LEU A CA 1
ATOM 746 C C . LEU A 1 96 ? 4.939 2.252 -21.783 1.00 71.44 96 LEU A C 1
ATOM 748 O O . LEU A 1 96 ? 4.487 1.340 -22.476 1.00 71.44 96 LEU A O 1
ATOM 752 N N . ARG A 1 97 ? 4.941 3.521 -22.212 1.00 74.50 97 ARG A N 1
ATOM 753 C CA . ARG A 1 97 ? 4.340 3.925 -23.495 1.00 74.50 97 ARG A CA 1
ATOM 754 C C . ARG A 1 97 ? 5.059 3.314 -24.695 1.00 74.50 97 ARG A C 1
ATOM 756 O O . ARG A 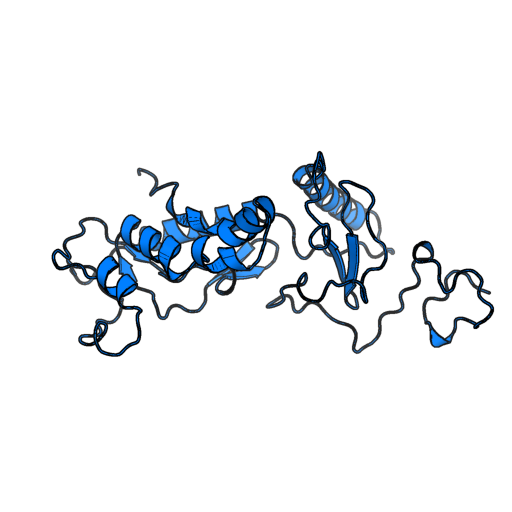1 97 ? 4.408 2.921 -25.663 1.00 74.50 97 ARG A O 1
ATOM 763 N N . ALA A 1 98 ? 6.385 3.228 -24.651 1.00 77.75 98 ALA A N 1
ATOM 764 C CA . ALA A 1 98 ? 7.180 2.623 -25.711 1.00 77.75 98 ALA A CA 1
ATOM 765 C C . ALA A 1 98 ? 6.926 1.112 -25.819 1.00 77.75 98 ALA A C 1
ATOM 767 O O . ALA A 1 98 ? 6.792 0.602 -26.932 1.00 77.75 98 ALA A O 1
ATOM 768 N N . VAL A 1 99 ? 6.806 0.408 -24.687 1.00 75.38 99 VAL A N 1
ATOM 769 C CA . VAL A 1 99 ? 6.451 -1.020 -24.615 1.00 75.38 99 VAL A CA 1
ATOM 770 C C . VAL A 1 99 ? 5.079 -1.264 -25.242 1.00 75.38 99 VAL A C 1
ATOM 772 O O . VAL A 1 99 ? 4.946 -2.182 -26.052 1.00 75.38 99 VAL A O 1
ATOM 775 N N . ASP A 1 100 ? 4.081 -0.429 -24.947 1.00 75.56 100 ASP A N 1
ATOM 776 C CA . ASP A 1 100 ? 2.740 -0.553 -25.536 1.00 75.56 100 ASP A CA 1
ATOM 777 C C . ASP A 1 100 ? 2.755 -0.385 -27.060 1.00 75.56 100 ASP A C 1
ATOM 779 O O . ASP A 1 100 ? 2.174 -1.191 -27.793 1.00 75.56 100 ASP A O 1
ATOM 783 N N . ILE A 1 101 ? 3.474 0.626 -27.560 1.00 79.00 101 ILE A N 1
ATOM 784 C CA . ILE A 1 101 ? 3.653 0.837 -29.003 1.00 79.00 101 ILE A CA 1
ATOM 785 C C . ILE A 1 101 ? 4.377 -0.364 -29.629 1.00 79.00 101 ILE A C 1
ATOM 787 O O . ILE A 1 101 ? 3.953 -0.875 -30.668 1.00 79.00 101 ILE A O 1
ATOM 791 N N . ALA A 1 102 ? 5.448 -0.842 -28.993 1.00 78.00 102 ALA A N 1
ATOM 792 C CA . ALA A 1 102 ? 6.242 -1.962 -29.481 1.00 78.00 102 ALA A CA 1
ATOM 793 C C . ALA A 1 102 ? 5.420 -3.256 -29.560 1.00 78.00 102 ALA A C 1
ATOM 795 O O . ALA A 1 102 ? 5.509 -3.947 -30.572 1.00 78.00 102 ALA A O 1
ATOM 796 N N . LYS A 1 103 ? 4.566 -3.549 -28.568 1.00 77.88 103 LYS A N 1
ATOM 797 C CA . LYS A 1 103 ? 3.632 -4.693 -28.592 1.00 77.88 103 LYS A CA 1
ATOM 798 C C . LYS A 1 103 ? 2.687 -4.648 -29.796 1.00 77.88 103 LYS A C 1
ATOM 800 O O . LYS A 1 103 ? 2.363 -5.688 -30.360 1.00 77.88 103 LYS A O 1
ATOM 805 N N . GLY A 1 104 ? 2.265 -3.453 -30.215 1.00 77.12 104 GLY A N 1
ATOM 806 C CA . GLY A 1 104 ? 1.406 -3.275 -31.390 1.00 77.12 104 GLY A CA 1
ATOM 807 C C . GLY A 1 104 ? 2.105 -3.538 -32.732 1.00 77.12 104 GLY A C 1
ATOM 808 O O . GLY A 1 104 ? 1.446 -3.900 -33.708 1.00 77.12 104 GLY A O 1
ATOM 809 N N . VAL A 1 105 ? 3.430 -3.369 -32.796 1.00 87.81 105 VAL A N 1
ATOM 810 C CA . VAL A 1 105 ? 4.221 -3.464 -34.038 1.00 87.81 105 VAL A CA 1
ATOM 811 C C . VAL A 1 105 ? 4.963 -4.799 -34.151 1.00 87.81 105 VAL A C 1
ATOM 813 O O . VAL A 1 105 ? 5.023 -5.392 -35.231 1.00 87.81 105 VAL A O 1
ATOM 816 N N . LEU A 1 106 ? 5.529 -5.284 -33.048 1.00 81.75 106 LEU A N 1
ATOM 817 C CA . LEU A 1 106 ? 6.387 -6.460 -32.996 1.00 81.75 106 LEU A CA 1
ATOM 818 C C . LEU A 1 106 ? 5.557 -7.724 -32.736 1.00 81.75 106 LEU A C 1
ATOM 820 O O . LEU A 1 106 ? 5.250 -8.059 -31.598 1.00 81.75 106 LEU A O 1
ATOM 824 N N . LYS A 1 107 ? 5.200 -8.437 -33.809 1.00 78.62 107 LYS A N 1
ATOM 825 C CA . LYS A 1 107 ? 4.317 -9.618 -33.740 1.00 78.62 107 LYS A CA 1
ATOM 826 C C . LYS A 1 107 ? 5.028 -10.898 -33.299 1.00 78.62 107 LYS A C 1
ATOM 828 O O . LYS A 1 107 ? 4.470 -11.670 -32.529 1.00 78.62 107 LYS A O 1
ATOM 833 N N . ASP A 1 108 ? 6.261 -11.097 -33.764 1.00 84.94 108 ASP A N 1
ATOM 834 C CA . ASP A 1 108 ? 7.037 -12.325 -33.524 1.00 84.94 108 ASP A CA 1
ATOM 835 C C . ASP A 1 108 ? 8.127 -12.147 -32.451 1.00 84.94 108 ASP A C 1
ATOM 837 O O . ASP A 1 108 ? 8.881 -13.073 -32.151 1.00 84.94 108 ASP A O 1
ATOM 841 N N . VAL A 1 109 ? 8.229 -10.950 -31.864 1.00 72.25 109 VAL A N 1
ATOM 842 C CA . VAL A 1 109 ? 9.212 -10.621 -30.825 1.00 72.25 109 VAL A CA 1
ATOM 843 C C . VAL A 1 109 ? 8.472 -10.346 -29.526 1.00 72.25 109 VAL A C 1
ATOM 845 O O . VAL A 1 109 ? 7.596 -9.488 -29.468 1.00 72.25 109 VAL A O 1
ATOM 848 N N . ARG A 1 110 ? 8.839 -11.068 -28.463 1.00 69.38 110 ARG A N 1
ATOM 849 C CA . ARG A 1 110 ? 8.277 -10.831 -27.131 1.00 69.38 110 ARG A CA 1
ATOM 850 C C . ARG A 1 110 ? 8.798 -9.510 -26.577 1.00 69.38 110 ARG A C 1
ATOM 852 O O . ARG A 1 110 ? 10.006 -9.311 -26.481 1.00 69.38 110 ARG A O 1
ATOM 859 N N . VAL A 1 111 ? 7.869 -8.648 -26.190 1.00 75.00 111 VAL A N 1
ATOM 860 C CA . VAL A 1 111 ? 8.132 -7.396 -25.478 1.00 75.00 111 VAL A CA 1
ATOM 861 C C . VAL A 1 111 ? 7.873 -7.637 -23.983 1.00 75.00 111 VAL A C 1
ATOM 863 O O . VAL A 1 111 ? 6.958 -8.403 -23.670 1.00 75.00 111 VAL A O 1
ATOM 866 N N . PRO A 1 112 ? 8.653 -7.039 -23.062 1.00 67.44 112 PRO A N 1
ATOM 867 C CA . PRO A 1 112 ? 8.467 -7.236 -21.628 1.00 67.44 112 PRO A CA 1
ATOM 868 C C . PRO A 1 112 ? 7.044 -6.935 -21.135 1.00 67.44 112 PRO A C 1
ATOM 870 O O . PRO A 1 112 ? 6.351 -6.045 -21.637 1.00 67.44 112 PRO A O 1
ATOM 873 N N . GLU A 1 113 ? 6.627 -7.688 -20.123 1.00 68.06 113 GLU A N 1
ATOM 874 C CA . GLU A 1 113 ? 5.475 -7.369 -19.287 1.00 68.06 113 GLU A CA 1
ATOM 875 C C . GLU A 1 113 ? 5.973 -6.575 -18.079 1.00 68.06 113 GLU A C 1
ATOM 877 O O . GLU A 1 113 ? 6.970 -6.943 -17.455 1.00 68.06 113 GLU A O 1
ATOM 882 N N . MET A 1 114 ? 5.325 -5.445 -17.807 1.00 66.19 114 MET A N 1
ATOM 883 C CA . MET A 1 114 ? 5.723 -4.531 -16.743 1.00 66.19 114 MET A CA 1
ATOM 884 C C . MET A 1 114 ? 4.857 -4.832 -15.526 1.00 66.19 114 MET A C 1
ATOM 886 O O . MET A 1 114 ? 3.641 -4.705 -15.605 1.00 66.19 114 MET A O 1
ATOM 890 N N . PHE A 1 115 ? 5.484 -5.276 -14.435 1.00 57.69 115 PHE A N 1
ATOM 891 C CA . PHE A 1 115 ? 4.774 -5.707 -13.224 1.00 57.69 115 PHE A CA 1
ATOM 892 C C . PHE A 1 115 ? 4.624 -4.595 -12.177 1.00 57.69 115 PHE A C 1
ATOM 894 O O . PHE A 1 115 ? 3.703 -4.659 -11.373 1.00 57.69 115 PHE A O 1
ATOM 901 N N . PHE A 1 116 ? 5.522 -3.599 -12.161 1.00 60.34 116 PHE A N 1
ATOM 902 C CA . PHE A 1 116 ? 5.518 -2.521 -11.166 1.00 60.34 116 PHE A CA 1
ATOM 903 C C . PHE A 1 116 ? 6.105 -1.221 -11.736 1.00 60.34 116 PHE A C 1
ATOM 905 O O . PHE A 1 116 ? 7.255 -1.217 -12.184 1.00 60.34 116 PHE A O 1
ATOM 912 N N . ALA A 1 117 ? 5.358 -0.113 -11.659 1.00 54.47 117 ALA A N 1
ATOM 913 C CA . ALA A 1 117 ? 5.863 1.246 -11.880 1.00 54.47 117 ALA A CA 1
ATOM 914 C C . ALA A 1 117 ? 5.084 2.291 -11.041 1.00 54.47 117 ALA A C 1
ATOM 916 O O . ALA A 1 117 ? 3.867 2.386 -11.138 1.00 54.47 117 ALA A O 1
ATOM 917 N N . GLY A 1 118 ? 5.782 3.120 -10.246 1.00 59.66 118 GLY A N 1
ATOM 918 C CA . GLY A 1 118 ? 5.217 4.336 -9.625 1.00 59.66 118 GLY A CA 1
ATOM 919 C C . GLY A 1 118 ? 4.621 4.197 -8.210 1.00 59.66 118 GLY A C 1
ATOM 920 O O . GLY A 1 118 ? 3.427 3.970 -8.034 1.00 59.66 118 GLY A O 1
ATOM 921 N N . LYS A 1 119 ? 5.433 4.470 -7.178 1.00 66.25 119 LYS A N 1
ATOM 922 C CA . LYS A 1 119 ? 5.032 4.466 -5.751 1.00 66.25 119 LYS A CA 1
ATOM 923 C C . LYS A 1 119 ? 3.971 5.529 -5.404 1.00 66.25 119 LYS A C 1
ATOM 925 O O . LYS A 1 119 ? 3.073 5.278 -4.601 1.00 66.25 119 LYS A O 1
ATOM 930 N N . GLU A 1 120 ? 4.043 6.695 -6.049 1.00 74.25 120 GLU A N 1
ATOM 931 C CA . GLU A 1 120 ? 3.095 7.810 -5.873 1.00 74.25 120 GLU A CA 1
ATOM 932 C C . GLU A 1 120 ? 1.668 7.457 -6.310 1.00 74.25 120 GLU A C 1
ATOM 934 O O . GLU A 1 120 ? 0.697 7.800 -5.635 1.00 74.25 120 GLU A O 1
ATOM 939 N N . ALA A 1 121 ? 1.525 6.715 -7.414 1.00 76.31 121 ALA A N 1
ATOM 940 C CA . ALA A 1 121 ? 0.216 6.340 -7.939 1.00 76.31 121 ALA A CA 1
ATOM 941 C C . ALA A 1 121 ? -0.557 5.459 -6.945 1.00 76.31 121 ALA A C 1
ATOM 943 O O . ALA A 1 121 ? -1.756 5.656 -6.746 1.00 76.31 121 ALA A O 1
ATOM 944 N N . PHE A 1 122 ? 0.123 4.527 -6.272 1.00 82.62 122 PHE A N 1
ATOM 945 C CA . PHE A 1 122 ? -0.495 3.680 -5.250 1.00 82.62 122 PHE A CA 1
ATOM 946 C C . PHE A 1 122 ? -0.839 4.441 -3.978 1.00 82.62 122 PHE A C 1
ATOM 948 O O . PHE A 1 122 ? -1.916 4.235 -3.426 1.00 82.62 122 PHE A O 1
ATOM 955 N N . LYS A 1 123 ? 0.023 5.362 -3.539 1.00 87.62 123 LYS A N 1
ATOM 956 C CA . LYS A 1 123 ? -0.269 6.217 -2.385 1.00 87.62 123 LYS A CA 1
ATOM 957 C C . LYS A 1 123 ? -1.518 7.069 -2.624 1.00 87.62 123 LYS A C 1
ATOM 959 O O . LYS A 1 123 ? -2.380 7.155 -1.751 1.00 87.62 123 LYS A O 1
ATOM 964 N N . GLN A 1 124 ? -1.679 7.619 -3.828 1.00 88.88 124 GLN A N 1
ATOM 965 C CA . GLN A 1 124 ? -2.892 8.351 -4.191 1.00 88.88 124 GLN A CA 1
ATOM 966 C C . GLN A 1 124 ? -4.135 7.447 -4.216 1.00 88.88 124 GLN A C 1
ATOM 968 O O . GLN A 1 124 ? -5.194 7.853 -3.734 1.00 88.88 124 GLN A O 1
ATOM 973 N N . GLN A 1 125 ? -4.019 6.219 -4.734 1.00 90.50 125 GLN A N 1
ATOM 974 C CA . GLN A 1 125 ? -5.109 5.237 -4.692 1.00 90.50 125 GLN A CA 1
ATOM 975 C C . GLN A 1 125 ? -5.488 4.867 -3.252 1.00 90.50 125 GLN A C 1
ATOM 977 O O . GLN A 1 125 ? -6.670 4.850 -2.920 1.00 90.50 125 GLN A O 1
ATOM 982 N N . ALA A 1 126 ? -4.503 4.638 -2.381 1.00 92.56 126 ALA A N 1
ATOM 983 C CA . ALA A 1 126 ? -4.714 4.354 -0.966 1.00 92.56 126 ALA A CA 1
ATOM 984 C C . ALA A 1 126 ? -5.466 5.496 -0.268 1.00 92.56 126 ALA A C 1
ATOM 986 O O . ALA A 1 126 ? -6.469 5.257 0.406 1.00 92.56 126 ALA A O 1
ATOM 987 N N . ARG A 1 127 ? -5.044 6.748 -0.495 1.00 94.94 127 ARG A N 1
ATOM 988 C CA . ARG A 1 127 ? -5.731 7.945 0.019 1.00 94.94 127 ARG A CA 1
ATOM 989 C C . ARG A 1 127 ? -7.185 8.016 -0.438 1.00 94.94 127 ARG A C 1
ATOM 991 O O . ARG A 1 127 ? -8.066 8.325 0.359 1.00 94.94 127 ARG A O 1
ATOM 998 N N . GLU A 1 128 ? -7.447 7.724 -1.707 1.00 94.19 128 GLU A N 1
ATOM 999 C CA . GLU A 1 128 ? -8.804 7.717 -2.253 1.00 94.19 128 GLU A CA 1
ATOM 1000 C C . GLU A 1 128 ? -9.677 6.622 -1.624 1.00 94.19 128 GLU A C 1
ATOM 1002 O O . GLU A 1 128 ? -10.800 6.893 -1.202 1.00 94.19 128 GLU A O 1
ATOM 1007 N N . ILE A 1 129 ? -9.146 5.408 -1.465 1.00 94.06 129 ILE A N 1
ATOM 1008 C CA . ILE A 1 129 ? -9.872 4.316 -0.807 1.00 94.06 129 ILE A CA 1
ATOM 1009 C C . ILE A 1 129 ? -10.177 4.668 0.653 1.00 94.06 129 ILE A C 1
ATOM 1011 O O . ILE A 1 129 ? -11.311 4.496 1.096 1.00 94.06 129 ILE A O 1
ATOM 1015 N N . LEU A 1 130 ? -9.210 5.216 1.395 1.00 95.69 130 LEU A N 1
ATOM 1016 C CA . LEU A 1 130 ? -9.421 5.658 2.777 1.00 95.69 130 LEU A CA 1
ATOM 1017 C C . LEU A 1 130 ? -10.556 6.686 2.885 1.00 95.69 130 LEU A C 1
ATOM 1019 O O . LEU A 1 130 ? -11.389 6.581 3.786 1.00 95.69 130 LEU A O 1
ATOM 1023 N N . ARG A 1 131 ? -10.646 7.638 1.946 1.00 94.31 131 ARG A N 1
ATOM 1024 C CA . ARG A 1 131 ? -11.755 8.610 1.890 1.00 94.31 131 ARG A CA 1
ATOM 1025 C C . ARG A 1 131 ? -13.102 7.934 1.639 1.00 94.31 131 ARG A C 1
ATOM 1027 O O . ARG A 1 131 ? -14.080 8.277 2.302 1.00 94.31 131 ARG A O 1
ATOM 1034 N N . GLN A 1 132 ? -13.153 6.964 0.727 1.00 94.38 132 GLN A N 1
ATOM 1035 C CA . GLN A 1 132 ? -14.373 6.203 0.437 1.00 94.38 132 GLN A CA 1
ATOM 1036 C C . GLN A 1 132 ? -14.843 5.388 1.644 1.00 94.38 132 GLN A C 1
ATOM 1038 O O . GLN A 1 132 ? -16.036 5.387 1.948 1.00 94.38 132 GLN A O 1
ATOM 1043 N N . LEU A 1 133 ? -13.920 4.746 2.368 1.00 93.81 133 LEU A N 1
ATOM 1044 C CA . LEU A 1 133 ? -14.241 4.051 3.616 1.00 93.81 133 LEU A CA 1
ATOM 1045 C C . LEU A 1 133 ? -14.794 5.040 4.650 1.00 93.81 133 LEU A C 1
ATOM 1047 O O . LEU A 1 133 ? -15.887 4.838 5.177 1.00 93.81 133 LEU A O 1
ATOM 1051 N N . HIS A 1 134 ? -14.110 6.165 4.862 1.00 93.81 134 HIS A N 1
ATOM 1052 C CA . HIS A 1 134 ? -14.497 7.154 5.867 1.00 93.81 134 HIS A CA 1
ATOM 1053 C C . HIS A 1 134 ? -15.875 7.804 5.616 1.00 93.81 134 HIS A C 1
ATOM 1055 O O . HIS A 1 134 ? -16.549 8.253 6.556 1.00 93.81 134 HIS A O 1
ATOM 1061 N N . ALA A 1 135 ? -16.319 7.851 4.356 1.00 92.31 135 ALA A N 1
ATOM 1062 C CA . ALA A 1 135 ? -17.652 8.322 3.986 1.00 92.31 135 ALA A CA 1
ATOM 1063 C C . ALA A 1 135 ? -18.778 7.424 4.537 1.00 92.31 135 ALA A C 1
ATOM 1065 O O . ALA A 1 135 ? -19.904 7.893 4.719 1.00 92.31 135 ALA A O 1
ATOM 1066 N N . VAL A 1 136 ? -18.492 6.157 4.852 1.00 93.31 136 VAL A N 1
ATOM 1067 C CA . VAL A 1 136 ? -19.456 5.242 5.469 1.00 93.31 136 VAL A CA 1
ATOM 1068 C C . VAL A 1 136 ? -19.604 5.580 6.953 1.00 93.31 136 VAL A C 1
ATOM 1070 O O . VAL A 1 136 ? -18.653 5.495 7.731 1.00 93.31 136 VAL A O 1
ATOM 1073 N N . LYS A 1 137 ? -20.820 5.962 7.354 1.00 91.06 137 LYS A N 1
ATOM 1074 C CA . LYS A 1 137 ? -21.175 6.338 8.730 1.00 91.06 137 LYS A CA 1
ATOM 1075 C C . LYS A 1 137 ? -21.888 5.192 9.451 1.00 91.06 137 LYS A C 1
ATOM 1077 O O . LYS A 1 137 ? -22.571 4.401 8.796 1.00 91.06 137 LYS A O 1
ATOM 1082 N N . PRO A 1 138 ? -21.751 5.079 10.782 1.00 89.50 138 PRO A N 1
ATOM 1083 C CA . PRO A 1 138 ? -22.442 4.035 11.520 1.00 89.50 138 PRO A CA 1
ATOM 1084 C C . PRO A 1 138 ? -23.961 4.244 11.473 1.00 89.50 138 PRO A C 1
ATOM 1086 O O . PRO A 1 138 ? -24.458 5.353 11.658 1.00 89.50 138 PRO A O 1
ATOM 1089 N N . THR A 1 139 ? -24.710 3.167 11.245 1.00 88.25 139 THR A N 1
ATOM 1090 C CA . THR A 1 139 ? -26.180 3.202 11.121 1.00 88.25 139 THR A CA 1
ATOM 1091 C C . THR A 1 139 ? -26.910 2.722 12.373 1.00 88.25 139 THR A C 1
ATOM 1093 O O . THR A 1 139 ? -28.134 2.767 12.430 1.00 88.25 139 THR A O 1
ATOM 1096 N N . ASP A 1 140 ? -26.179 2.235 13.372 1.00 84.31 140 ASP A N 1
ATOM 1097 C CA . ASP A 1 140 ? -26.709 1.645 14.605 1.00 84.31 140 ASP A CA 1
ATOM 1098 C C . ASP A 1 140 ? -26.861 2.658 15.752 1.00 84.31 140 ASP A C 1
ATOM 1100 O O . ASP A 1 140 ? -27.152 2.284 16.886 1.00 84.31 140 ASP A O 1
ATOM 1104 N N . GLY A 1 141 ? -26.679 3.949 15.460 1.00 80.62 141 GLY A N 1
ATOM 1105 C CA . GLY A 1 141 ? -26.831 5.029 16.432 1.00 80.62 141 GLY A CA 1
ATOM 1106 C C . GLY A 1 141 ? -25.702 5.111 17.460 1.00 80.62 141 GLY A C 1
ATOM 1107 O O . GLY A 1 141 ? -25.860 5.822 18.453 1.00 80.62 141 GLY A O 1
ATOM 1108 N N . ARG A 1 142 ? -24.570 4.413 17.255 1.00 83.94 142 ARG A N 1
ATOM 1109 C CA . ARG A 1 142 ? -23.396 4.576 18.123 1.00 83.94 142 ARG A CA 1
ATOM 1110 C C . ARG A 1 142 ? -22.907 6.027 18.082 1.00 83.94 142 ARG A C 1
ATOM 1112 O O . ARG A 1 142 ? -22.801 6.634 17.020 1.00 83.94 142 ARG A O 1
ATOM 1119 N N . LEU A 1 143 ? -22.613 6.566 19.262 1.00 80.38 143 LEU A N 1
ATOM 1120 C CA . LEU A 1 143 ? -22.174 7.956 19.449 1.00 80.38 143 LEU A CA 1
ATOM 1121 C C . LEU A 1 143 ? -20.703 8.065 19.864 1.00 80.38 143 LEU A C 1
ATOM 1123 O O . LEU A 1 143 ? -20.190 9.168 20.012 1.00 80.38 143 LEU A O 1
ATOM 1127 N N . VAL A 1 144 ? -20.033 6.928 20.073 1.00 86.19 144 VAL A N 1
ATOM 1128 C CA . VAL A 1 144 ? -18.650 6.859 20.556 1.00 86.19 144 VAL A CA 1
ATOM 1129 C C . VAL A 1 144 ? -17.801 5.971 19.652 1.00 86.19 144 VAL A C 1
ATOM 1131 O O . VAL A 1 144 ? -18.306 5.016 19.046 1.00 86.19 144 VAL A O 1
ATOM 1134 N N . ARG A 1 145 ? -16.497 6.266 19.590 1.00 87.88 145 ARG A N 1
ATOM 1135 C CA . ARG A 1 145 ? -15.533 5.469 18.825 1.00 87.88 145 ARG A CA 1
ATOM 1136 C C . ARG A 1 145 ? -15.551 4.027 19.298 1.00 87.88 145 ARG A C 1
ATOM 1138 O O . ARG A 1 145 ? -15.556 3.762 20.503 1.00 87.88 145 ARG A O 1
ATOM 1145 N N . SER A 1 146 ? -15.551 3.099 18.352 1.00 86.56 146 SER A N 1
ATOM 1146 C CA . SER A 1 146 ? -15.578 1.668 18.647 1.00 86.56 146 SER A CA 1
ATOM 1147 C C . SER A 1 146 ? -15.130 0.841 17.451 1.00 86.56 146 SER A C 1
ATOM 1149 O O . SER A 1 146 ? -15.335 1.224 16.298 1.00 86.56 146 SER A O 1
ATOM 1151 N N . HIS A 1 147 ? -14.584 -0.338 17.742 1.00 88.88 147 HIS A N 1
ATOM 1152 C CA . HIS A 1 147 ? -14.486 -1.409 16.757 1.00 88.88 147 HIS A CA 1
ATOM 1153 C C . HIS A 1 147 ? -15.878 -1.770 16.221 1.00 88.88 147 HIS A C 1
ATOM 1155 O O . HIS A 1 147 ? -16.898 -1.528 16.880 1.00 88.88 147 HIS A O 1
ATOM 1161 N N . ILE A 1 148 ? -15.939 -2.357 15.021 1.00 88.69 148 ILE A N 1
ATOM 1162 C CA . ILE A 1 148 ? -17.224 -2.753 14.413 1.00 88.69 148 ILE A CA 1
ATOM 1163 C C . ILE A 1 148 ? -18.012 -3.656 15.356 1.00 88.69 148 ILE A C 1
ATOM 1165 O O . ILE A 1 148 ? -19.182 -3.378 15.636 1.00 88.69 148 ILE A O 1
ATOM 1169 N N . VAL A 1 149 ? -17.332 -4.667 15.897 1.00 87.31 149 VAL A N 1
ATOM 1170 C CA . VAL A 1 149 ? -17.818 -5.504 16.991 1.00 87.31 149 VAL A CA 1
ATOM 1171 C C . VAL A 1 149 ? -17.206 -4.985 18.295 1.00 87.31 149 VAL A C 1
ATOM 1173 O O . VAL A 1 149 ? -15.984 -5.033 18.440 1.00 87.31 149 VAL A O 1
ATOM 1176 N N . PRO A 1 150 ? -18.014 -4.474 19.242 1.00 83.69 150 PRO A N 1
ATOM 1177 C CA . PRO A 1 150 ? -17.495 -4.001 20.517 1.00 83.69 150 PRO A CA 1
ATOM 1178 C C . PRO A 1 150 ? -16.872 -5.142 21.323 1.00 83.69 150 PRO A C 1
ATOM 1180 O O . PRO A 1 150 ? -17.532 -6.140 21.612 1.00 83.69 150 PRO A O 1
ATOM 1183 N N . ASP A 1 151 ? -15.622 -4.958 21.733 1.00 83.19 151 ASP A N 1
ATOM 1184 C CA . ASP A 1 151 ? -14.942 -5.834 22.682 1.00 83.19 151 ASP A CA 1
ATOM 1185 C C . ASP A 1 151 ? -14.813 -5.105 24.033 1.00 83.19 151 ASP A C 1
ATOM 1187 O O . ASP A 1 151 ? -14.066 -4.125 24.127 1.00 83.19 151 ASP A O 1
ATOM 1191 N N . PRO A 1 152 ? -15.525 -5.549 25.088 1.00 86.12 152 PRO A N 1
ATOM 1192 C CA . PRO A 1 152 ? -15.478 -4.900 26.397 1.00 86.12 152 PRO A CA 1
ATOM 1193 C C . PRO A 1 152 ? -14.106 -5.010 27.080 1.00 86.12 152 PRO A C 1
ATOM 1195 O O . PRO A 1 152 ? -13.846 -4.276 28.030 1.00 86.12 152 PRO A O 1
ATOM 1198 N N . ASN A 1 153 ? -13.230 -5.902 26.609 1.00 87.88 153 ASN A N 1
ATOM 1199 C CA . ASN A 1 153 ? -11.910 -6.154 27.179 1.00 87.88 153 ASN A CA 1
ATOM 1200 C C . ASN A 1 153 ? -10.770 -5.668 26.274 1.00 87.88 153 ASN A C 1
ATOM 1202 O O . ASN A 1 153 ? -9.622 -6.032 26.511 1.00 87.88 153 ASN A O 1
ATOM 1206 N N . ILE A 1 154 ? -11.043 -4.846 25.254 1.00 85.06 154 ILE A N 1
ATOM 1207 C CA . ILE A 1 154 ? -10.026 -4.429 24.273 1.00 85.06 154 ILE A CA 1
ATOM 1208 C C . ILE A 1 154 ? -8.785 -3.775 24.905 1.00 85.06 154 ILE A C 1
ATOM 1210 O O . ILE A 1 154 ? -7.674 -3.953 24.420 1.00 85.06 154 ILE A O 1
ATOM 1214 N N . LEU A 1 155 ? -8.955 -3.065 26.025 1.00 87.25 155 LEU A N 1
ATOM 1215 C CA . LEU A 1 155 ? -7.863 -2.406 26.753 1.00 87.25 155 LEU A CA 1
ATOM 1216 C C . LEU A 1 155 ? -7.090 -3.344 27.697 1.00 87.25 155 LEU A C 1
ATOM 1218 O O . LEU A 1 155 ? -6.051 -2.959 28.224 1.00 87.25 155 LEU A O 1
ATOM 1222 N N . SER A 1 156 ? -7.597 -4.551 27.956 1.00 87.00 156 SER A N 1
ATOM 1223 C CA . SER A 1 156 ? -7.047 -5.480 28.955 1.00 87.00 156 SER A CA 1
ATOM 1224 C C . SER A 1 156 ? -6.668 -6.850 28.392 1.00 87.00 156 SER A C 1
ATOM 1226 O O . SER A 1 156 ? -5.917 -7.581 29.033 1.00 87.00 156 SER A O 1
ATOM 1228 N N . ASN A 1 157 ? -7.147 -7.205 27.199 1.00 85.50 157 ASN A N 1
ATOM 1229 C CA . ASN A 1 157 ? -6.908 -8.505 26.571 1.00 85.50 157 ASN A CA 1
ATOM 1230 C C . ASN A 1 157 ? -5.561 -8.603 25.826 1.00 85.50 157 ASN A C 1
ATOM 1232 O O . ASN A 1 157 ? -5.200 -9.688 25.376 1.00 85.50 157 ASN A O 1
ATOM 1236 N N . GLY A 1 158 ? -4.824 -7.494 25.697 1.00 80.81 158 GLY A N 1
ATOM 1237 C CA . GLY A 1 158 ? -3.515 -7.436 25.038 1.00 80.81 158 GLY A CA 1
ATOM 1238 C C . GLY A 1 158 ? -3.550 -7.406 23.507 1.00 80.81 158 GLY A C 1
ATOM 1239 O O . GLY A 1 158 ? -2.492 -7.478 22.890 1.00 80.81 158 GLY A O 1
ATOM 1240 N N . ARG A 1 159 ? -4.733 -7.293 22.885 1.00 80.75 159 ARG A N 1
ATOM 1241 C CA . ARG A 1 159 ? -4.895 -7.234 21.421 1.00 80.75 159 ARG A CA 1
ATOM 1242 C C . ARG A 1 159 ? -4.336 -5.944 20.819 1.00 80.75 159 ARG A C 1
ATOM 1244 O O . ARG A 1 159 ? -3.861 -5.969 19.691 1.00 80.75 159 ARG A O 1
ATOM 1251 N N . ILE A 1 160 ? -4.394 -4.837 21.558 1.00 84.75 160 ILE A N 1
ATOM 1252 C CA . ILE A 1 160 ? -3.855 -3.545 21.121 1.00 84.75 160 ILE A CA 1
ATOM 1253 C C . ILE A 1 160 ? -2.745 -3.065 22.049 1.00 84.75 160 ILE A C 1
ATOM 1255 O O . ILE A 1 160 ? -2.730 -3.360 23.247 1.00 84.75 160 ILE A O 1
ATOM 1259 N N . HIS A 1 161 ? -1.813 -2.299 21.488 1.00 84.50 161 HIS A N 1
ATOM 1260 C CA . HIS A 1 161 ? -0.743 -1.681 22.261 1.00 84.50 161 HIS A CA 1
ATOM 1261 C C . HIS A 1 161 ? -1.325 -0.611 23.214 1.00 84.50 161 HIS A C 1
ATOM 1263 O O . HIS A 1 161 ? -2.239 0.106 22.809 1.00 84.50 161 HIS A O 1
ATOM 1269 N N . PRO A 1 162 ? -0.800 -0.412 24.442 1.00 88.94 162 PRO A N 1
ATOM 1270 C CA . PRO A 1 162 ? -1.341 0.586 25.374 1.00 88.94 162 PRO A CA 1
ATOM 1271 C C . PRO A 1 162 ? -1.466 1.995 24.776 1.00 88.94 162 PRO A C 1
ATOM 1273 O O . PRO A 1 162 ? -2.516 2.615 24.877 1.00 88.94 162 PRO A O 1
ATOM 1276 N N . LEU A 1 163 ? -0.436 2.447 24.047 1.00 88.94 163 LEU A N 1
ATOM 1277 C CA . LEU A 1 163 ? -0.469 3.730 23.331 1.00 88.94 163 LEU A CA 1
ATOM 1278 C C . LEU A 1 163 ? -1.584 3.795 22.273 1.00 88.94 163 LEU A C 1
ATOM 1280 O O . LEU A 1 163 ? -2.187 4.845 22.088 1.00 88.94 163 LEU A O 1
ATOM 1284 N N . GLU A 1 164 ? -1.859 2.691 21.576 1.00 91.00 164 GLU A N 1
ATOM 1285 C CA . GLU A 1 164 ? -2.975 2.632 20.631 1.00 91.00 164 GLU A CA 1
ATOM 1286 C C . GLU A 1 164 ? -4.310 2.762 21.373 1.00 91.00 164 GLU A C 1
ATOM 1288 O O . GLU A 1 164 ? -5.166 3.541 20.960 1.00 91.00 164 GLU A O 1
ATOM 1293 N N . GLY A 1 165 ? -4.461 2.070 22.506 1.00 90.56 165 GLY A N 1
ATOM 1294 C CA . GLY A 1 165 ? -5.623 2.201 23.383 1.00 90.56 165 GLY A CA 1
ATOM 1295 C C . GLY A 1 165 ? -5.850 3.637 23.855 1.00 90.56 165 GLY A C 1
ATOM 1296 O O . GLY A 1 165 ? -6.974 4.127 23.767 1.00 90.56 165 GLY A O 1
ATOM 1297 N N . ASP A 1 166 ? -4.787 4.331 24.267 1.00 91.81 166 ASP A N 1
ATOM 1298 C CA . ASP A 1 166 ? -4.845 5.731 24.709 1.00 91.81 166 ASP A CA 1
ATOM 1299 C C . ASP A 1 166 ? -5.290 6.686 23.586 1.00 91.81 166 ASP A C 1
ATOM 1301 O O . ASP A 1 166 ? -6.018 7.650 23.836 1.00 91.81 166 ASP A O 1
ATOM 1305 N N . ILE A 1 167 ? -4.874 6.421 22.341 1.00 90.75 167 ILE A N 1
ATOM 1306 C CA . ILE A 1 167 ? -5.261 7.218 21.165 1.00 90.75 167 ILE A CA 1
ATOM 1307 C C . ILE A 1 167 ? -6.718 6.934 20.766 1.00 90.75 167 ILE A C 1
ATOM 1309 O O . ILE A 1 167 ? -7.487 7.866 20.501 1.00 90.75 167 ILE A O 1
ATOM 1313 N N . LEU A 1 168 ? -7.101 5.655 20.705 1.00 89.56 168 LEU A N 1
ATOM 1314 C CA . LEU A 1 168 ? -8.415 5.217 20.230 1.00 89.56 168 LEU A CA 1
ATOM 1315 C C . LEU A 1 168 ? -9.526 5.500 21.246 1.00 89.56 168 LEU A C 1
ATOM 1317 O O . LEU A 1 168 ? -10.606 5.958 20.863 1.00 89.56 168 LEU A O 1
ATOM 1321 N N . PHE A 1 169 ? -9.252 5.267 22.530 1.00 88.31 169 PHE A N 1
ATOM 1322 C CA . PHE A 1 169 ? -10.231 5.290 23.617 1.00 88.31 169 PHE A CA 1
ATOM 1323 C C . PHE A 1 169 ? -9.800 6.208 24.774 1.00 88.31 169 PHE A C 1
ATOM 1325 O O . PHE A 1 169 ? -9.727 5.761 25.922 1.00 88.31 169 PHE A O 1
ATOM 1332 N N . PRO A 1 170 ? -9.541 7.506 24.519 1.00 84.25 170 PRO A N 1
ATOM 1333 C CA . PRO A 1 170 ? -9.237 8.440 25.593 1.00 84.25 170 PRO A CA 1
ATOM 1334 C C . PRO A 1 170 ? -10.449 8.602 26.520 1.00 84.25 170 PRO A C 1
ATOM 1336 O O . PRO A 1 170 ? -11.597 8.398 26.119 1.00 84.25 170 PRO A O 1
ATOM 1339 N N . ASN A 1 171 ? -10.209 9.071 27.748 1.00 76.12 171 ASN A N 1
ATOM 1340 C CA . ASN A 1 171 ? -11.257 9.302 28.756 1.00 76.12 171 ASN A CA 1
ATOM 1341 C C . ASN A 1 171 ? -12.435 10.161 28.246 1.00 76.12 171 ASN A C 1
ATOM 1343 O O . ASN A 1 171 ? -13.557 10.032 28.732 1.00 76.12 171 ASN A O 1
ATOM 1347 N N . THR A 1 172 ? -12.198 11.029 27.259 1.00 73.31 172 THR A N 1
ATOM 1348 C CA . THR A 1 172 ? -13.226 11.774 26.525 1.00 73.31 172 THR A CA 1
ATOM 1349 C C . THR A 1 172 ? -13.409 11.183 25.125 1.00 73.31 172 THR A C 1
ATOM 1351 O O . THR A 1 172 ? -12.824 11.673 24.159 1.00 73.31 172 THR A O 1
ATOM 1354 N N . ASN A 1 173 ? -14.226 10.134 25.006 1.00 72.00 173 ASN A N 1
ATOM 1355 C CA . ASN A 1 173 ? -14.480 9.425 23.745 1.00 72.00 173 ASN A CA 1
ATOM 1356 C C . ASN A 1 173 ? -15.677 10.000 22.953 1.00 72.00 173 ASN A C 1
ATOM 1358 O O . ASN A 1 173 ? -16.549 9.266 22.491 1.00 72.00 173 ASN A O 1
ATOM 1362 N N . ASN A 1 174 ?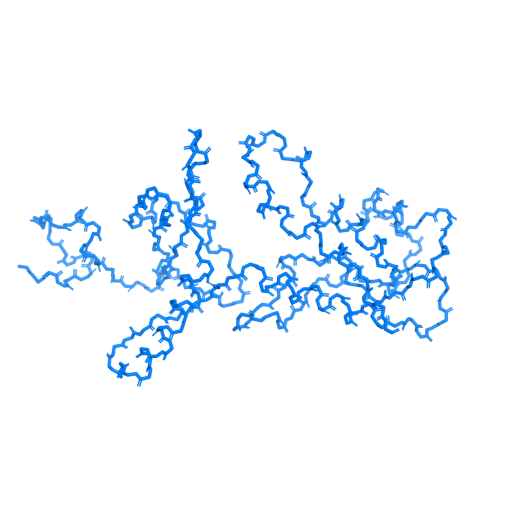 -15.735 11.327 22.832 1.00 71.12 174 ASN A N 1
ATOM 1363 C CA . ASN A 1 174 ? -16.774 12.026 22.077 1.00 71.12 174 ASN A CA 1
ATOM 1364 C C . ASN A 1 174 ? -16.127 12.700 20.866 1.00 71.12 174 ASN A C 1
ATOM 1366 O O . ASN A 1 174 ? -15.710 13.855 20.948 1.00 71.12 174 ASN A O 1
ATOM 1370 N N . ASP A 1 175 ? -16.011 11.962 19.766 1.00 74.12 175 ASP A N 1
ATOM 1371 C CA . ASP A 1 175 ? -15.560 12.508 18.488 1.00 74.12 175 ASP A CA 1
ATOM 1372 C C . ASP A 1 175 ? -16.771 12.743 17.582 1.00 74.12 175 ASP A C 1
ATOM 1374 O O . ASP A 1 175 ? -17.483 11.779 17.285 1.00 74.12 175 ASP A O 1
ATOM 1378 N N . PRO A 1 176 ? -17.050 13.991 17.164 1.00 80.50 176 PRO A N 1
ATOM 1379 C CA . PRO A 1 176 ? -18.083 14.236 16.167 1.00 80.50 176 PRO A CA 1
ATOM 1380 C C . PRO A 1 176 ? -17.712 13.642 14.800 1.00 80.50 176 PRO A C 1
ATOM 1382 O O . PRO A 1 176 ? -18.607 13.396 13.993 1.00 80.50 176 PRO A O 1
ATOM 1385 N N . ASP A 1 177 ? -16.421 13.413 14.536 1.00 89.06 177 ASP A N 1
ATOM 1386 C CA . ASP A 1 177 ? -15.958 12.726 13.341 1.00 89.06 177 ASP A CA 1
ATOM 1387 C C . ASP A 1 177 ? -15.890 11.214 13.577 1.00 89.06 177 ASP A C 1
ATOM 1389 O O . ASP A 1 177 ? -15.185 10.711 14.454 1.00 89.06 177 ASP A O 1
ATOM 1393 N N . MET A 1 178 ? -16.654 10.474 12.782 1.00 88.94 178 MET A N 1
ATOM 1394 C CA . MET A 1 178 ? -16.719 9.023 12.871 1.00 88.94 178 MET A CA 1
ATOM 1395 C C . MET A 1 178 ? -16.999 8.450 11.493 1.00 88.94 178 MET A C 1
ATOM 1397 O O . MET A 1 178 ? -18.056 8.701 10.917 1.00 88.94 178 MET A O 1
ATOM 1401 N N . GLY A 1 179 ? -16.056 7.703 10.937 1.00 91.75 179 GLY A N 1
ATOM 1402 C CA . GLY A 1 179 ? -16.209 7.004 9.666 1.00 91.75 179 GLY A CA 1
ATOM 1403 C C . GLY A 1 179 ? -15.697 5.578 9.767 1.00 91.75 179 GLY A C 1
ATOM 1404 O O . GLY A 1 179 ? -14.979 5.234 10.705 1.00 91.75 179 GLY A O 1
ATOM 1405 N N . PHE A 1 180 ? -16.105 4.730 8.828 1.00 94.19 180 PHE A N 1
ATOM 1406 C CA . PHE A 1 180 ? -15.575 3.379 8.728 1.00 94.19 180 PHE A CA 1
ATOM 1407 C C . PHE A 1 180 ? -14.107 3.431 8.296 1.00 94.19 180 PHE A C 1
ATOM 1409 O O . PHE A 1 180 ? -13.771 4.045 7.288 1.00 94.19 180 PHE A O 1
ATOM 1416 N N . MET A 1 181 ? -13.233 2.779 9.056 1.00 92.94 181 MET A N 1
ATOM 1417 C CA . MET A 1 181 ? -11.789 2.775 8.842 1.00 92.94 181 MET A CA 1
ATOM 1418 C C . MET A 1 181 ? -11.273 1.344 8.821 1.00 92.94 181 MET A C 1
ATOM 1420 O O . MET A 1 181 ? -11.704 0.527 9.630 1.00 92.94 181 MET A O 1
ATOM 1424 N N . HIS A 1 182 ? -10.288 1.068 7.963 1.00 94.94 182 HIS A N 1
ATOM 1425 C CA . HIS A 1 182 ? -9.505 -0.171 8.038 1.00 94.94 182 HIS A CA 1
ATOM 1426 C C . HIS A 1 182 ? -8.656 -0.222 9.319 1.00 94.94 182 HIS A C 1
ATOM 1428 O O . HIS A 1 182 ? -8.505 -1.274 9.924 1.00 94.94 182 HIS A O 1
ATOM 1434 N N . ASN A 1 183 ? -8.115 0.936 9.730 1.00 92.25 183 ASN A N 1
ATOM 1435 C CA . ASN A 1 183 ? -7.259 1.136 10.913 1.00 92.25 183 ASN A CA 1
ATOM 1436 C C . ASN A 1 183 ? -5.944 0.320 10.938 1.00 92.25 183 ASN A C 1
ATOM 1438 O O . ASN A 1 183 ? -5.230 0.313 11.935 1.00 92.25 183 ASN A O 1
ATOM 1442 N N . ASP A 1 184 ? -5.612 -0.323 9.820 1.00 89.81 184 ASP A N 1
ATOM 1443 C CA . ASP A 1 184 ? -4.342 -1.026 9.588 1.00 89.81 184 ASP A CA 1
ATOM 1444 C C . ASP A 1 184 ? -3.967 -0.971 8.095 1.00 89.81 184 ASP A C 1
ATOM 1446 O O . ASP A 1 184 ? -3.646 -1.967 7.458 1.00 89.81 184 ASP A O 1
ATOM 1450 N N . PHE A 1 185 ? -4.154 0.196 7.471 1.00 90.50 185 PHE A N 1
ATOM 1451 C CA . PHE A 1 185 ? -3.955 0.356 6.029 1.00 90.50 185 PHE A CA 1
ATOM 1452 C C . PHE A 1 185 ? -2.459 0.493 5.723 1.00 90.50 185 PHE A C 1
ATOM 1454 O O . PHE A 1 185 ? -1.911 1.594 5.733 1.00 90.50 185 PHE A O 1
ATOM 1461 N N . THR A 1 186 ? -1.801 -0.628 5.450 1.00 84.31 186 THR A N 1
ATOM 1462 C CA . THR A 1 186 ? -0.370 -0.706 5.126 1.00 84.31 186 THR A CA 1
ATOM 1463 C C . THR A 1 186 ? -0.153 -1.267 3.720 1.00 84.31 186 THR A C 1
ATOM 1465 O O . THR A 1 186 ? -1.062 -1.831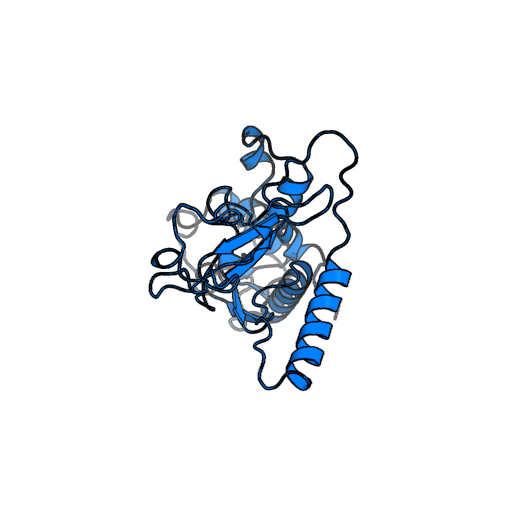 3.106 1.00 84.31 186 THR A O 1
ATOM 1468 N N . GLU A 1 187 ? 1.066 -1.124 3.197 1.00 78.94 187 GLU A N 1
ATOM 1469 C CA . GLU A 1 187 ? 1.445 -1.651 1.880 1.00 78.94 187 GLU A CA 1
ATOM 1470 C C . GLU A 1 187 ? 1.243 -3.176 1.801 1.00 78.94 187 GLU A C 1
ATOM 1472 O O . GLU A 1 187 ? 0.792 -3.682 0.776 1.00 78.94 187 GLU A O 1
ATOM 1477 N N . SER A 1 188 ? 1.499 -3.909 2.894 1.00 78.06 188 SER A N 1
ATOM 1478 C CA . SER A 1 188 ? 1.331 -5.370 2.959 1.00 78.06 188 SER A CA 1
ATOM 1479 C C . SER A 1 188 ? -0.125 -5.836 2.948 1.00 78.06 188 SER A C 1
ATOM 1481 O O . SER A 1 188 ? -0.376 -7.003 2.659 1.00 78.06 188 SER A O 1
ATOM 1483 N N . ASN A 1 189 ? -1.073 -4.939 3.229 1.00 77.25 189 ASN A N 1
ATOM 1484 C CA . ASN A 1 189 ? -2.502 -5.253 3.298 1.00 77.25 189 ASN A CA 1
ATOM 1485 C C . ASN A 1 189 ? -3.249 -4.911 1.994 1.00 77.25 189 ASN A C 1
ATOM 1487 O O . ASN A 1 189 ? -4.469 -5.078 1.909 1.00 77.25 189 ASN A O 1
ATOM 1491 N N . CYS A 1 190 ? -2.532 -4.451 0.962 1.00 79.12 190 CYS A N 1
ATOM 1492 C CA . CYS A 1 190 ? -3.081 -4.121 -0.352 1.00 79.12 190 CYS A CA 1
ATOM 1493 C C . CYS A 1 190 ? -2.831 -5.249 -1.365 1.00 79.12 190 CYS A C 1
ATOM 1495 O O . CYS A 1 190 ? -1.690 -5.639 -1.598 1.00 79.12 190 CYS A O 1
ATOM 1497 N N . ILE A 1 191 ? -3.889 -5.714 -2.037 1.00 69.75 191 ILE A N 1
ATOM 1498 C CA . ILE A 1 191 ? -3.785 -6.598 -3.207 1.00 69.75 191 ILE A CA 1
ATOM 1499 C C . ILE A 1 191 ? -3.788 -5.727 -4.461 1.00 69.75 191 ILE A C 1
ATOM 1501 O O . ILE A 1 191 ? -4.697 -4.912 -4.652 1.00 69.75 191 ILE A O 1
ATOM 1505 N N . VAL A 1 192 ? -2.792 -5.917 -5.325 1.00 70.94 192 VAL A N 1
ATOM 1506 C CA . VAL A 1 192 ? -2.597 -5.126 -6.543 1.00 70.94 192 VAL A CA 1
ATOM 1507 C C . VAL A 1 192 ? -2.756 -5.995 -7.790 1.00 70.94 192 VAL A C 1
ATOM 1509 O O . VAL A 1 192 ? -2.280 -7.123 -7.826 1.00 70.94 192 VAL A O 1
ATOM 1512 N N . ASP A 1 193 ? -3.411 -5.451 -8.814 1.00 64.62 193 ASP A N 1
ATOM 1513 C CA . ASP A 1 193 ? -3.476 -6.007 -10.169 1.00 64.62 193 ASP A CA 1
ATOM 1514 C C . ASP A 1 193 ? -3.454 -4.861 -11.190 1.00 64.62 193 ASP A C 1
ATOM 1516 O O . ASP A 1 193 ? -4.143 -3.857 -11.003 1.00 64.62 193 ASP A O 1
ATOM 1520 N N . ASN A 1 194 ? -2.669 -5.000 -12.264 1.00 66.00 194 ASN A N 1
ATOM 1521 C CA . ASN A 1 194 ? -2.553 -4.008 -13.345 1.00 66.00 194 ASN A CA 1
ATOM 1522 C C . ASN A 1 194 ? -2.379 -2.554 -12.844 1.00 66.00 194 ASN A C 1
ATOM 1524 O O . ASN A 1 194 ? -3.155 -1.666 -13.202 1.00 66.00 194 ASN A O 1
ATOM 1528 N N . ASP A 1 195 ? -1.389 -2.326 -11.974 1.00 68.12 195 ASP A N 1
ATOM 1529 C CA . ASP A 1 195 ? -1.089 -1.032 -11.338 1.00 68.12 195 ASP A CA 1
ATOM 1530 C C . ASP A 1 195 ? -2.245 -0.413 -10.518 1.00 68.12 195 ASP A C 1
ATOM 1532 O O . ASP A 1 195 ? -2.276 0.793 -10.241 1.00 68.12 195 ASP A O 1
ATOM 1536 N N . ARG A 1 196 ? -3.213 -1.233 -10.090 1.00 72.19 196 ARG A N 1
ATOM 1537 C CA . ARG A 1 196 ? -4.350 -0.801 -9.271 1.00 72.19 196 ARG A CA 1
ATOM 1538 C C . ARG A 1 196 ? -4.473 -1.592 -7.985 1.00 72.19 196 ARG A C 1
ATOM 1540 O O . ARG A 1 196 ? -4.322 -2.807 -7.989 1.00 72.19 196 ARG A O 1
ATOM 1547 N N . ILE A 1 197 ? -4.839 -0.918 -6.898 1.00 78.31 197 ILE A N 1
ATOM 1548 C CA . ILE A 1 197 ? -5.300 -1.605 -5.687 1.00 78.31 197 ILE A CA 1
ATOM 1549 C C . ILE A 1 197 ? -6.678 -2.196 -6.000 1.00 78.31 197 ILE A C 1
ATOM 1551 O O . ILE A 1 197 ? -7.639 -1.463 -6.240 1.00 78.31 197 ILE A O 1
ATOM 1555 N N . VAL A 1 198 ? -6.760 -3.525 -6.034 1.00 79.25 198 VAL A N 1
ATOM 1556 C CA . VAL A 1 198 ? -7.982 -4.283 -6.350 1.00 79.25 198 VAL A CA 1
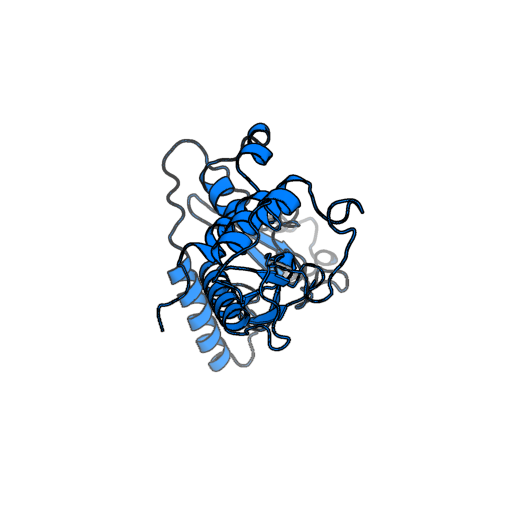ATOM 1557 C C . VAL A 1 198 ? -8.557 -5.014 -5.141 1.00 79.25 198 VAL A C 1
ATOM 1559 O O . VAL A 1 198 ? -9.676 -5.521 -5.205 1.00 79.25 198 VAL A O 1
ATOM 1562 N N . GLY A 1 199 ? -7.828 -5.049 -4.026 1.00 71.44 199 GLY A N 1
ATOM 1563 C CA . GLY A 1 199 ? -8.304 -5.648 -2.787 1.00 71.44 199 GLY A CA 1
ATOM 1564 C C . GLY A 1 199 ? -7.603 -5.099 -1.553 1.00 71.44 199 GLY A C 1
ATOM 1565 O O . GLY A 1 199 ? -6.487 -4.589 -1.628 1.00 71.44 199 GLY A O 1
ATOM 1566 N N . LEU A 1 200 ? -8.283 -5.234 -0.417 1.00 80.06 200 LEU A N 1
ATOM 1567 C CA . LEU A 1 200 ? -7.758 -4.962 0.917 1.00 80.06 200 LEU A CA 1
ATOM 1568 C C . LEU A 1 200 ? -8.036 -6.166 1.811 1.00 80.06 200 LEU A C 1
ATOM 1570 O O . LEU A 1 200 ? -9.134 -6.737 1.769 1.00 80.06 200 LEU A O 1
ATOM 1574 N N . ILE A 1 201 ? -7.050 -6.532 2.616 1.00 68.88 201 ILE A N 1
ATOM 1575 C CA . ILE A 1 201 ? -7.107 -7.659 3.547 1.00 68.88 201 ILE A CA 1
ATOM 1576 C C . ILE A 1 201 ? -6.730 -7.205 4.954 1.00 68.88 201 ILE A C 1
ATOM 1578 O O . ILE A 1 201 ? -6.236 -6.104 5.135 1.00 68.88 201 ILE A O 1
ATOM 1582 N N . ASP A 1 202 ? -6.930 -8.090 5.927 1.00 78.56 202 ASP A N 1
ATOM 1583 C CA . ASP A 1 202 ? -6.597 -7.852 7.336 1.00 78.56 202 ASP A CA 1
ATOM 1584 C C . ASP A 1 202 ? -7.473 -6.795 8.040 1.00 78.56 202 ASP A C 1
ATOM 1586 O O . ASP A 1 202 ? -7.034 -5.861 8.706 1.00 78.56 202 ASP A O 1
ATOM 1590 N N . TRP A 1 203 ? -8.788 -6.976 7.910 1.00 90.50 203 TRP A N 1
ATOM 1591 C CA . TRP A 1 203 ? -9.822 -6.083 8.448 1.00 90.50 203 TRP A CA 1
ATOM 1592 C C . TRP A 1 203 ? -10.012 -6.166 9.966 1.00 90.50 203 TRP A C 1
ATOM 1594 O O . TRP A 1 203 ? -10.989 -5.643 10.501 1.00 90.50 203 TRP A O 1
ATOM 1604 N N . GLU A 1 204 ? -9.143 -6.861 10.688 1.00 85.62 204 GLU A N 1
ATOM 1605 C CA . GLU A 1 204 ? -9.393 -7.184 12.089 1.00 85.62 204 GLU A CA 1
ATOM 1606 C C . GLU A 1 204 ? -9.319 -5.966 13.026 1.00 85.62 204 GLU A C 1
ATOM 1608 O O . GLU A 1 204 ? -9.855 -5.992 14.138 1.00 85.62 204 GLU A O 1
ATOM 1613 N N . MET A 1 205 ? -8.679 -4.890 12.566 1.00 89.00 205 MET A N 1
ATOM 1614 C CA . MET A 1 205 ? -8.611 -3.602 13.258 1.00 89.00 205 MET A CA 1
ATOM 1615 C C . MET A 1 205 ? -9.717 -2.634 12.818 1.00 89.00 205 MET A C 1
ATOM 1617 O O . MET A 1 205 ? -9.831 -1.531 13.366 1.00 89.00 205 MET A O 1
ATOM 1621 N N . ALA A 1 206 ? -10.560 -3.038 11.863 1.00 92.69 206 ALA A N 1
ATOM 1622 C CA . ALA A 1 206 ? -11.557 -2.164 11.275 1.00 92.69 206 ALA A CA 1
ATOM 1623 C C . ALA A 1 206 ? -12.551 -1.644 12.317 1.00 92.69 206 ALA A C 1
ATOM 1625 O O . ALA A 1 206 ? -12.978 -2.353 13.236 1.00 92.69 206 ALA A O 1
ATOM 1626 N N . SER A 1 207 ? -12.902 -0.369 12.179 1.00 91.44 207 SER A N 1
ATOM 1627 C CA . SER A 1 207 ? -13.549 0.389 13.248 1.00 91.44 207 SER A CA 1
ATOM 1628 C C . SER A 1 207 ? -14.307 1.606 12.737 1.00 91.44 207 SER A C 1
ATOM 1630 O O . SER A 1 207 ? -14.119 2.040 11.605 1.00 91.44 207 SER A O 1
ATOM 1632 N N . PHE A 1 208 ? -15.136 2.184 13.605 1.00 92.69 208 PHE A N 1
ATOM 1633 C CA . PHE A 1 208 ? -15.713 3.510 13.421 1.00 92.69 208 PHE A CA 1
ATOM 1634 C C . PHE A 1 208 ? -14.930 4.534 14.245 1.00 92.69 208 PHE A C 1
ATOM 1636 O O . PHE A 1 208 ? -15.197 4.713 15.437 1.00 92.69 208 PHE A O 1
ATOM 1643 N N . PHE A 1 209 ? -13.956 5.186 13.606 1.00 91.44 209 PHE A N 1
ATOM 1644 C CA . PHE A 1 209 ? -13.051 6.172 14.208 1.00 91.44 209 PHE A CA 1
ATOM 1645 C C . PHE A 1 209 ? -13.036 7.469 13.395 1.00 91.44 209 PHE A C 1
ATOM 1647 O O . PHE A 1 209 ? -13.383 7.470 12.215 1.00 91.44 209 PHE A O 1
ATOM 1654 N N . GLY A 1 210 ? -12.635 8.570 14.030 1.00 91.38 210 GLY A N 1
ATOM 1655 C CA . GLY A 1 210 ? -12.390 9.831 13.332 1.00 91.38 210 GLY A CA 1
ATOM 1656 C C . GLY A 1 210 ? -11.102 9.775 12.512 1.00 91.38 210 GLY A C 1
ATOM 1657 O O . GLY A 1 210 ? -10.146 9.079 12.875 1.00 91.38 210 GLY A O 1
ATOM 1658 N N . TRP A 1 211 ? -11.048 10.542 11.425 1.00 93.25 211 TRP A N 1
ATOM 1659 C CA . TRP A 1 211 ? -9.924 10.576 10.487 1.00 93.25 211 TRP A CA 1
ATOM 1660 C C . TRP A 1 211 ? -8.601 10.914 11.173 1.00 93.25 211 TRP A C 1
ATOM 1662 O O . TRP A 1 211 ? -7.591 10.244 10.967 1.00 93.25 211 TRP A O 1
ATOM 1672 N N . LYS A 1 212 ? -8.612 11.927 12.049 1.00 92.25 212 LYS A N 1
ATOM 1673 C CA . LYS A 1 212 ? -7.417 12.344 12.800 1.00 92.25 212 LYS A CA 1
ATOM 1674 C C . LYS A 1 212 ? -6.931 11.258 13.755 1.00 92.25 212 LYS A C 1
ATOM 1676 O O . LYS A 1 212 ? -5.729 11.064 13.894 1.00 92.25 212 LYS A O 1
ATOM 1681 N N . THR A 1 213 ? -7.854 10.547 14.399 1.00 92.56 213 THR A N 1
ATOM 1682 C CA . THR A 1 213 ? -7.523 9.449 15.314 1.00 92.56 213 THR A CA 1
ATOM 1683 C C . THR A 1 213 ? -6.890 8.285 14.567 1.00 92.56 213 THR A C 1
ATOM 1685 O O . THR A 1 213 ? -5.836 7.811 14.979 1.00 92.56 213 THR A O 1
ATOM 1688 N N . ALA A 1 214 ? -7.483 7.874 13.443 1.00 93.62 214 ALA A N 1
ATOM 1689 C CA . ALA A 1 214 ? -6.907 6.839 12.591 1.00 93.62 214 ALA A CA 1
ATOM 1690 C C . ALA A 1 214 ? -5.526 7.250 12.052 1.00 93.62 214 ALA A C 1
ATOM 1692 O O . ALA A 1 214 ? -4.605 6.440 12.059 1.00 93.62 214 ALA A O 1
ATOM 1693 N N . GLY A 1 215 ? -5.350 8.517 11.658 1.00 94.25 215 GLY A N 1
ATOM 1694 C CA . GLY A 1 215 ? -4.061 9.044 11.205 1.00 94.25 215 GLY A CA 1
ATOM 1695 C C . GLY A 1 215 ? -2.972 9.046 12.283 1.00 94.25 215 GLY A C 1
ATOM 1696 O O . GLY A 1 215 ? -1.821 8.728 11.991 1.00 94.25 215 GLY A O 1
ATOM 1697 N N . GLU A 1 216 ? -3.323 9.347 13.535 1.00 93.75 216 GLU A N 1
ATOM 1698 C CA . GLU A 1 216 ? -2.387 9.283 14.666 1.00 93.75 216 GLU A CA 1
ATOM 1699 C C . GLU A 1 216 ? -1.959 7.836 14.962 1.00 93.75 216 GLU A C 1
ATOM 1701 O O . GLU A 1 216 ? -0.766 7.566 15.127 1.00 93.75 216 GLU A O 1
ATOM 1706 N N . VAL A 1 217 ? -2.907 6.886 14.964 1.00 93.06 217 VAL A N 1
ATOM 1707 C CA . VAL A 1 217 ? -2.594 5.450 15.093 1.00 93.06 217 VAL A CA 1
ATOM 1708 C C . VAL A 1 217 ? -1.723 4.986 13.932 1.00 93.06 217 VAL A C 1
ATOM 1710 O O . VAL A 1 217 ? -0.718 4.314 14.156 1.00 93.06 217 VAL A O 1
ATOM 1713 N N . HIS A 1 218 ? -2.056 5.378 12.702 1.00 94.62 218 HIS A N 1
ATOM 1714 C CA . HIS A 1 218 ? -1.285 5.027 11.514 1.00 94.62 218 HIS A CA 1
ATOM 1715 C C . HIS A 1 218 ? 0.177 5.449 11.656 1.00 94.62 218 HIS A C 1
ATOM 1717 O O . HIS A 1 218 ? 1.067 4.603 11.627 1.00 94.62 218 HIS A O 1
ATOM 1723 N N . ARG A 1 219 ? 0.408 6.735 11.938 1.00 91.25 219 ARG A N 1
ATOM 1724 C CA . ARG A 1 219 ? 1.743 7.335 12.035 1.00 91.25 219 ARG A CA 1
ATOM 1725 C C . ARG A 1 219 ? 2.598 6.735 13.151 1.00 91.25 219 ARG A C 1
ATOM 1727 O O . ARG A 1 219 ? 3.809 6.603 12.991 1.00 91.25 219 ARG A O 1
ATOM 1734 N N . ARG A 1 220 ? 1.992 6.425 14.302 1.00 89.12 220 ARG A N 1
ATOM 1735 C CA . ARG A 1 220 ? 2.735 6.038 15.516 1.00 89.12 220 ARG A CA 1
ATOM 1736 C C . ARG A 1 220 ? 2.774 4.541 15.776 1.00 89.12 220 ARG A C 1
ATOM 1738 O O . ARG A 1 220 ? 3.655 4.080 16.497 1.00 89.12 220 ARG A O 1
ATOM 1745 N N . ILE A 1 221 ? 1.830 3.787 15.231 1.00 89.19 221 ILE A N 1
ATOM 1746 C CA . ILE A 1 221 ? 1.682 2.359 15.521 1.00 89.19 221 ILE A CA 1
ATOM 1747 C C . ILE A 1 221 ? 1.836 1.531 14.248 1.00 89.19 221 ILE A C 1
ATOM 1749 O O . ILE A 1 221 ? 2.556 0.536 14.270 1.00 89.19 221 ILE A O 1
ATOM 1753 N N . ARG A 1 222 ? 1.179 1.926 13.148 1.00 87.56 222 ARG A N 1
ATOM 1754 C CA . ARG A 1 222 ? 1.090 1.091 11.933 1.00 87.56 222 ARG A CA 1
ATOM 1755 C C . ARG A 1 222 ? 2.257 1.279 10.977 1.00 87.56 222 ARG A C 1
ATOM 1757 O O . ARG A 1 222 ? 2.555 0.381 10.196 1.00 87.56 222 ARG A O 1
ATOM 1764 N N . THR A 1 223 ? 2.943 2.415 11.057 1.00 82.12 223 THR A N 1
ATOM 1765 C CA . THR A 1 223 ? 4.106 2.706 10.221 1.00 82.12 223 THR A CA 1
ATOM 1766 C C . THR A 1 223 ? 5.410 2.779 11.010 1.00 82.12 223 THR A C 1
ATOM 1768 O O . THR A 1 223 ? 5.403 3.152 12.188 1.00 82.12 223 THR A O 1
ATOM 1771 N N . PRO A 1 224 ? 6.559 2.485 10.373 1.00 78.38 224 PRO A N 1
ATOM 1772 C CA . PRO A 1 224 ? 7.864 2.711 10.976 1.00 78.38 224 PRO A CA 1
ATOM 1773 C C . PRO A 1 224 ? 8.036 4.167 11.415 1.00 78.38 224 PRO A C 1
ATOM 1775 O O . PRO A 1 224 ? 7.707 5.098 10.679 1.00 78.38 224 PRO A O 1
ATOM 1778 N N . GLN A 1 225 ? 8.599 4.355 12.607 1.00 79.00 225 GLN A N 1
ATOM 1779 C CA . GLN A 1 225 ? 8.991 5.665 13.107 1.00 79.00 225 GLN A CA 1
ATOM 1780 C C . GLN A 1 225 ? 10.507 5.815 13.048 1.00 79.00 225 GLN A C 1
ATOM 1782 O O . GLN A 1 225 ? 11.255 4.834 13.146 1.00 79.00 225 GLN A O 1
ATOM 1787 N N . ARG A 1 226 ? 10.968 7.057 12.914 1.00 75.81 226 ARG A N 1
ATOM 1788 C CA . ARG A 1 226 ? 12.391 7.374 12.785 1.00 75.81 226 ARG A CA 1
ATOM 1789 C C . ARG A 1 226 ? 13.194 6.850 13.973 1.00 75.81 226 ARG A C 1
ATOM 1791 O O . ARG A 1 226 ? 14.284 6.317 13.789 1.00 75.81 226 ARG A O 1
ATOM 1798 N N . GLU A 1 227 ? 12.630 6.941 15.174 1.00 77.81 227 GLU A N 1
ATOM 1799 C CA . GLU A 1 227 ? 13.234 6.504 16.433 1.00 77.81 227 GLU A CA 1
ATOM 1800 C C . GLU A 1 227 ? 13.538 4.999 16.428 1.00 77.81 227 GLU A C 1
ATOM 1802 O O . GLU A 1 227 ? 14.531 4.567 17.012 1.00 77.81 227 GLU A O 1
ATOM 1807 N N . HIS A 1 228 ? 12.736 4.202 15.714 1.00 73.88 228 HIS A N 1
ATOM 1808 C CA . HIS A 1 228 ? 12.931 2.755 15.589 1.00 73.88 228 HIS A CA 1
ATOM 1809 C C . HIS A 1 228 ? 14.117 2.395 14.681 1.00 73.88 228 HIS A C 1
ATOM 1811 O O . HIS A 1 228 ? 14.630 1.279 14.746 1.00 73.88 228 HIS A O 1
ATOM 1817 N N . LEU A 1 229 ? 14.569 3.335 13.845 1.00 71.44 229 LEU A N 1
ATOM 1818 C CA . LEU A 1 229 ? 15.597 3.127 12.823 1.00 71.44 229 LEU A CA 1
ATOM 1819 C C . LEU A 1 229 ? 16.918 3.844 13.142 1.00 71.44 229 LEU A C 1
ATOM 1821 O O . LEU A 1 229 ? 17.873 3.723 12.378 1.00 71.44 229 LEU A O 1
ATOM 1825 N N . VAL A 1 230 ? 17.017 4.545 14.279 1.00 71.69 230 VAL A N 1
ATOM 1826 C CA . VAL A 1 230 ? 18.212 5.324 14.672 1.00 71.69 230 VAL A CA 1
ATOM 1827 C C . VAL A 1 230 ? 19.485 4.474 14.690 1.00 71.69 230 VAL A C 1
ATOM 1829 O O . VAL A 1 230 ? 20.547 4.943 14.294 1.00 71.69 230 VAL A O 1
ATOM 1832 N N . ASN A 1 231 ? 19.382 3.205 15.090 1.00 68.50 231 ASN A N 1
ATOM 1833 C CA . ASN A 1 231 ? 20.527 2.292 15.154 1.00 68.50 231 ASN A CA 1
ATOM 1834 C C . ASN A 1 231 ? 20.856 1.617 13.811 1.00 68.50 231 ASN A C 1
ATOM 1836 O O . ASN A 1 231 ? 21.840 0.886 13.723 1.00 68.50 231 ASN A O 1
ATOM 1840 N N . ALA A 1 232 ? 20.038 1.826 12.777 1.00 59.12 232 ALA A N 1
ATOM 1841 C CA . ALA A 1 232 ? 20.204 1.190 11.474 1.00 59.12 232 ALA A CA 1
ATOM 1842 C C . ALA A 1 232 ? 21.161 1.957 10.539 1.00 59.12 232 ALA A C 1
ATOM 1844 O O . ALA A 1 232 ? 21.425 1.479 9.440 1.00 59.12 232 ALA A O 1
ATOM 1845 N N . ASN A 1 233 ? 21.695 3.116 10.962 1.00 67.94 233 ASN A N 1
ATOM 1846 C CA . ASN A 1 233 ? 22.613 3.962 10.178 1.00 67.94 233 ASN A CA 1
ATOM 1847 C C . ASN A 1 233 ? 22.126 4.221 8.736 1.00 67.94 233 ASN A C 1
ATOM 1849 O O . ASN A 1 233 ? 22.913 4.219 7.789 1.00 67.94 233 ASN A O 1
ATOM 1853 N N . LEU A 1 234 ? 20.817 4.418 8.570 1.00 59.03 234 LEU A N 1
ATOM 1854 C CA . LEU A 1 234 ? 20.195 4.694 7.276 1.00 59.03 234 LEU A CA 1
ATOM 1855 C C . LEU A 1 234 ? 20.349 6.173 6.904 1.00 59.03 234 LEU A C 1
ATOM 1857 O O . LEU A 1 234 ? 20.338 7.040 7.779 1.00 59.03 234 LEU A O 1
ATOM 1861 N N . SER A 1 235 ? 20.462 6.461 5.605 1.00 73.81 235 SER A N 1
ATOM 1862 C CA . SER A 1 235 ? 20.422 7.840 5.109 1.00 73.81 235 SER A CA 1
ATOM 1863 C C . SER A 1 235 ? 19.024 8.443 5.210 1.00 73.81 235 SER A C 1
ATOM 1865 O O . SER A 1 235 ? 18.036 7.724 5.377 1.00 73.81 235 SER A O 1
ATOM 1867 N N . GLU A 1 236 ? 18.935 9.768 5.076 1.00 75.12 236 GLU A N 1
ATOM 1868 C CA . GLU A 1 236 ? 17.652 10.470 5.081 1.00 75.12 236 GLU A CA 1
ATOM 1869 C C . GLU A 1 236 ? 16.742 9.991 3.946 1.00 75.12 236 GLU A C 1
ATOM 1871 O O . GLU A 1 236 ? 15.554 9.779 4.159 1.00 75.12 236 GLU A O 1
ATOM 1876 N N . GLU A 1 237 ? 17.306 9.739 2.767 1.00 61.06 237 GLU A N 1
ATOM 1877 C CA . GLU A 1 237 ? 16.574 9.273 1.590 1.00 61.06 237 GLU A CA 1
ATOM 1878 C C . GLU A 1 237 ? 15.954 7.893 1.847 1.00 61.06 237 GLU A C 1
ATOM 1880 O O . GLU A 1 237 ? 14.758 7.687 1.643 1.00 61.06 237 GLU A O 1
ATOM 1885 N N . ARG A 1 238 ? 16.732 6.956 2.411 1.00 57.91 238 ARG A N 1
ATOM 1886 C CA . ARG A 1 238 ? 16.221 5.622 2.772 1.00 57.91 238 ARG A CA 1
ATOM 1887 C C . ARG A 1 238 ? 15.179 5.684 3.885 1.00 57.91 238 ARG A C 1
ATOM 1889 O O . ARG A 1 238 ? 14.231 4.902 3.875 1.00 57.91 238 ARG A O 1
ATOM 1896 N N . LEU A 1 239 ? 15.335 6.604 4.834 1.00 63.66 239 LEU A N 1
ATOM 1897 C CA . LEU A 1 239 ? 14.340 6.852 5.875 1.00 63.66 239 LEU A CA 1
ATOM 1898 C C . LEU A 1 239 ? 13.030 7.381 5.271 1.00 63.66 239 LEU A C 1
ATOM 1900 O O . LEU A 1 239 ? 11.963 6.871 5.610 1.00 63.66 239 LEU A O 1
ATOM 1904 N N . GLN A 1 240 ? 13.097 8.338 4.344 1.00 68.94 240 GLN A N 1
ATOM 1905 C CA . GLN A 1 240 ? 11.928 8.870 3.636 1.00 68.94 240 GLN A CA 1
ATOM 1906 C C . GLN A 1 240 ? 11.233 7.803 2.787 1.00 68.94 240 GLN A C 1
ATOM 1908 O O . GLN A 1 240 ? 10.005 7.745 2.759 1.00 68.94 240 GLN A O 1
ATOM 1913 N N . GLU A 1 241 ? 11.991 6.910 2.149 1.00 62.47 241 GLU A N 1
ATOM 1914 C CA . GLU A 1 241 ? 11.419 5.780 1.421 1.00 62.47 241 GLU A CA 1
ATOM 1915 C C . GLU A 1 241 ? 10.656 4.817 2.337 1.00 62.47 241 GLU A C 1
ATOM 1917 O O . GLU A 1 241 ? 9.559 4.384 1.982 1.00 62.47 241 GLU A O 1
ATOM 1922 N N . ILE A 1 242 ? 11.213 4.472 3.499 1.00 64.56 242 ILE A N 1
ATOM 1923 C CA . ILE A 1 242 ? 10.559 3.570 4.458 1.00 64.56 242 ILE A CA 1
ATOM 1924 C C . ILE A 1 242 ? 9.309 4.229 5.052 1.00 64.56 242 ILE A C 1
ATOM 1926 O O . ILE A 1 242 ? 8.288 3.575 5.237 1.00 64.56 242 ILE A O 1
ATOM 1930 N N . MET A 1 243 ? 9.377 5.531 5.327 1.00 78.06 243 MET A N 1
ATOM 1931 C CA . MET A 1 243 ? 8.287 6.306 5.927 1.00 78.06 243 MET A CA 1
ATOM 1932 C C . MET A 1 243 ? 7.321 6.898 4.890 1.00 78.06 243 MET A C 1
ATOM 1934 O O . MET A 1 243 ? 6.523 7.781 5.206 1.00 78.06 243 MET A O 1
ATOM 1938 N N . PHE A 1 244 ? 7.384 6.435 3.641 1.00 81.69 244 PHE A N 1
ATOM 1939 C CA . PHE A 1 244 ? 6.696 7.059 2.513 1.00 81.69 244 PHE A CA 1
ATOM 1940 C C . PHE A 1 244 ? 5.167 7.114 2.665 1.00 81.69 244 PHE A C 1
ATOM 1942 O O . PHE A 1 244 ? 4.539 8.003 2.095 1.00 81.69 244 PHE A O 1
ATOM 1949 N N . TRP A 1 245 ? 4.561 6.181 3.409 1.00 87.56 245 TRP A N 1
ATOM 1950 C CA . TRP A 1 245 ? 3.111 6.126 3.666 1.00 87.56 245 TRP A CA 1
ATOM 1951 C C . TRP A 1 245 ? 2.711 6.692 5.037 1.00 87.56 245 TRP A C 1
ATOM 1953 O O . TRP A 1 245 ? 1.537 6.629 5.401 1.00 87.56 245 TRP A O 1
ATOM 1963 N N . ASN A 1 246 ? 3.634 7.264 5.816 1.00 91.00 246 ASN A N 1
ATOM 1964 C CA . ASN A 1 246 ? 3.325 7.771 7.163 1.00 91.00 246 ASN A CA 1
ATOM 1965 C C . ASN A 1 246 ? 2.306 8.925 7.150 1.00 91.00 246 ASN A C 1
ATOM 1967 O O . ASN A 1 246 ? 1.625 9.168 8.144 1.00 91.00 246 ASN A O 1
ATOM 1971 N N . ASP A 1 247 ? 2.191 9.620 6.023 1.00 92.81 247 ASP A N 1
ATOM 1972 C CA . ASP A 1 247 ? 1.355 10.794 5.769 1.00 92.81 247 ASP A CA 1
ATOM 1973 C C . ASP A 1 247 ? 0.082 10.458 4.964 1.00 92.81 247 ASP A C 1
ATOM 1975 O O . ASP A 1 247 ? -0.488 11.327 4.296 1.00 92.81 247 ASP A O 1
ATOM 1979 N N . LEU A 1 248 ? -0.388 9.203 4.966 1.00 93.12 248 LEU A N 1
ATOM 1980 C CA . LEU A 1 248 ? -1.613 8.821 4.241 1.00 93.12 248 LEU A CA 1
ATOM 1981 C C . LEU A 1 248 ? -2.839 9.668 4.628 1.00 93.12 248 LEU A C 1
ATOM 1983 O O . LEU A 1 248 ? -3.737 9.848 3.811 1.00 93.12 248 LEU A O 1
ATOM 1987 N N . TYR A 1 249 ? -2.863 10.220 5.840 1.00 94.12 249 TYR A N 1
ATOM 1988 C CA . TYR A 1 249 ? -3.999 10.960 6.390 1.00 94.12 249 TYR A CA 1
ATOM 1989 C C . TYR A 1 249 ? -3.826 12.487 6.346 1.00 94.12 249 TYR A C 1
ATOM 1991 O O . TYR A 1 249 ? -4.753 13.213 6.717 1.00 94.12 249 TYR A O 1
ATOM 1999 N N . ASP A 1 250 ? -2.675 12.986 5.892 1.00 91.38 250 ASP A N 1
ATOM 2000 C CA . ASP A 1 250 ? -2.258 14.383 6.098 1.00 91.38 250 ASP A CA 1
ATOM 2001 C C . ASP A 1 250 ? -2.958 15.363 5.147 1.00 91.38 250 ASP A C 1
ATOM 2003 O O . ASP A 1 250 ? -3.157 16.524 5.497 1.00 91.38 250 ASP A O 1
ATOM 2007 N N . ASP A 1 251 ? -3.436 14.877 3.998 1.00 81.38 251 ASP A N 1
ATOM 2008 C CA . ASP A 1 251 ? -4.215 15.659 3.025 1.00 81.38 251 ASP A CA 1
ATOM 2009 C C . ASP A 1 251 ? -5.64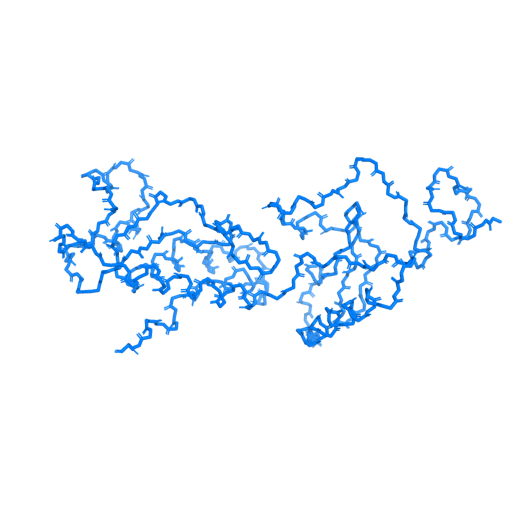3 15.987 3.512 1.00 81.38 251 ASP A C 1
ATOM 2011 O O . ASP A 1 251 ? -6.404 16.655 2.812 1.00 81.38 251 ASP A O 1
ATOM 2015 N N . GLY A 1 252 ? -6.029 15.492 4.693 1.00 75.06 252 GLY A N 1
ATOM 2016 C CA . GLY A 1 252 ? -7.347 15.698 5.287 1.00 75.06 252 GLY A CA 1
ATOM 2017 C C . GLY A 1 252 ? -8.502 14.994 4.560 1.00 75.06 252 GLY A C 1
ATOM 2018 O O . GLY A 1 252 ? -8.341 14.310 3.542 1.00 75.06 252 GLY A O 1
ATOM 2019 N N . ILE A 1 253 ? -9.701 15.170 5.123 1.00 70.25 253 ILE A N 1
ATOM 2020 C CA . ILE A 1 253 ? -10.964 14.812 4.471 1.00 70.25 253 ILE A CA 1
ATOM 2021 C C . ILE A 1 253 ? -11.305 15.969 3.516 1.00 70.25 253 ILE A C 1
ATOM 2023 O O . ILE A 1 253 ? -11.294 17.114 3.973 1.00 70.25 253 ILE A O 1
ATOM 2027 N N . PRO A 1 254 ? -11.613 15.728 2.228 1.00 56.00 254 PRO A N 1
ATOM 2028 C CA . PRO A 1 254 ? -12.131 16.780 1.360 1.00 56.00 254 PRO A CA 1
ATOM 2029 C C . PRO A 1 254 ? -13.393 17.395 1.974 1.00 56.00 254 PRO A C 1
ATOM 2031 O O . PRO A 1 254 ? -14.292 16.665 2.394 1.00 56.00 254 PRO A O 1
ATOM 2034 N N . GLU A 1 255 ? -13.464 18.724 2.030 1.00 52.81 255 GLU A N 1
ATOM 2035 C CA . GLU A 1 255 ? -14.715 19.419 2.334 1.00 52.81 255 GLU A CA 1
ATOM 2036 C C . GLU A 1 255 ? -15.688 19.148 1.173 1.00 52.81 255 GLU A C 1
ATOM 2038 O O . GLU A 1 255 ? -15.404 19.518 0.033 1.00 52.81 255 GLU A O 1
ATOM 2043 N N . PHE A 1 256 ? -16.778 18.426 1.446 1.00 43.97 256 PHE A N 1
ATOM 2044 C CA . PHE A 1 256 ? -17.874 18.205 0.496 1.00 43.97 256 PHE A CA 1
ATOM 2045 C C . PHE A 1 256 ? -18.892 19.344 0.564 1.00 43.97 256 PHE A C 1
ATOM 2047 O O . PHE A 1 256 ? -19.221 19.766 1.698 1.00 43.97 256 PHE A O 1
#

Radius of gyration: 23.92 Å; chains: 1; bounding box: 64×46×63 Å